Protein AF-A0A502KP01-F1 (afdb_monomer)

Organism: NCBI:txid2491017

Sequence (189 aa):
MSRKKKSRKPASAPIAKPKLSKAELANVEKRVRKKTGKQAGNRQQEAKVDSKNTTNQQSQKDPRLGSKKPIELGKLATKAEKAQKPVKKPVPLAAVRPVSISQEQTAQQMLLAIEQDEKLQLIITKQEDDLELTEAEVDYYNDMMERHQALTDELGVDEEALEQSSKSIDEESLWDKLDSHDFSDFDKE

pLDDT: mean 76.03, std 14.11, range [46.06, 97.38]

Secondary structure (DSSP, 8-state):
------PPPPP----PPPPPPHHHHHSSPPP-----SPPTTHHHHTT---GGG-S-------TTS--------S-------------PPPPPP---------HHHHHHHHHHHHHT-HHHHHHHHHHHTTPPPPHHHHHHHHHHHHHHHHHHHHTT--HHHHHHHHTTS-HHHHHHHHHT--GGGGTT-

Solvent-accessible surface area (backbone atoms only — not comparable to full-atom values): 12973 Å² total; per-residue (Å²): 138,86,87,82,78,88,81,76,79,82,80,81,71,86,76,72,79,78,81,75,52,78,73,60,56,69,74,49,82,76,80,84,73,86,76,85,75,78,63,89,65,49,83,70,48,68,79,66,64,71,81,85,78,72,88,82,75,92,62,93,70,59,89,87,58,76,84,84,69,88,73,80,94,63,86,79,73,75,86,68,82,78,72,90,68,79,83,73,73,79,76,76,72,79,75,79,72,77,76,70,78,44,70,63,59,52,40,53,52,52,46,53,52,58,77,65,31,67,67,58,51,52,51,51,53,34,56,76,69,72,46,92,76,52,72,71,56,52,53,49,49,51,55,52,49,54,49,44,51,54,40,38,54,74,66,62,58,51,64,74,58,51,64,55,53,62,73,70,54,57,63,68,61,55,53,52,58,61,71,65,61,74,67,72,79,71,75,80,123

InterPro domains:
  IPR007336 Der GTPase-activating protein YihI [NF003560] (1-160)
  IPR007336 Der GTPase-activating protein YihI [PF04220] (26-170)

Mean predicted aligned error: 22.25 Å

Structure (mmCIF, N/CA/C/O backbone):
data_AF-A0A502KP01-F1
#
_entry.id   AF-A0A502KP01-F1
#
loop_
_atom_site.group_PDB
_atom_site.id
_atom_site.type_symbol
_atom_site.label_atom_id
_atom_site.label_alt_id
_atom_site.label_comp_id
_atom_site.label_asym_id
_atom_site.label_entity_id
_atom_site.label_seq_id
_atom_site.pdbx_PDB_ins_code
_atom_site.Cartn_x
_atom_site.Cartn_y
_atom_site.Cartn_z
_atom_site.occupancy
_atom_site.B_iso_or_equiv
_atom_site.auth_seq_id
_atom_site.auth_comp_id
_atom_site.auth_asym_id
_atom_site.auth_atom_id
_atom_site.pdbx_PDB_model_num
ATOM 1 N N . MET A 1 1 ? -17.864 1.190 94.560 1.00 51.12 1 MET A N 1
ATOM 2 C CA . MET A 1 1 ? -16.596 1.253 93.794 1.00 51.12 1 MET A CA 1
ATOM 3 C C . MET A 1 1 ? -16.902 1.140 92.303 1.00 51.12 1 MET A C 1
ATOM 5 O O . MET A 1 1 ? -17.372 0.090 91.886 1.00 51.12 1 MET A O 1
ATOM 9 N N . SER A 1 2 ? -16.710 2.198 91.505 1.00 55.62 2 SER A N 1
ATOM 10 C CA . SER A 1 2 ? -16.997 2.177 90.060 1.00 55.62 2 SER A CA 1
ATOM 11 C C . SER A 1 2 ? -15.727 1.866 89.258 1.00 55.62 2 SER A C 1
ATOM 13 O O . SER A 1 2 ? -14.687 2.502 89.415 1.00 55.62 2 SER A O 1
ATOM 15 N N . ARG A 1 3 ? -15.784 0.837 88.407 1.00 66.88 3 ARG A N 1
ATOM 16 C CA . ARG A 1 3 ? -14.627 0.337 87.651 1.00 66.88 3 ARG A CA 1
ATOM 17 C C . ARG A 1 3 ? -14.656 0.876 86.218 1.00 66.88 3 ARG A C 1
ATOM 19 O O . ARG A 1 3 ? -15.071 0.173 85.304 1.00 66.88 3 ARG A O 1
ATOM 26 N N . LYS A 1 4 ? -14.201 2.114 85.996 1.00 67.94 4 LYS A N 1
ATOM 27 C CA . LYS A 1 4 ? -13.927 2.619 84.634 1.00 67.94 4 LYS A CA 1
ATOM 28 C C . LYS A 1 4 ? -12.584 2.068 84.143 1.00 67.94 4 LYS A C 1
ATOM 30 O O . LYS A 1 4 ? -11.557 2.277 84.786 1.00 67.94 4 LYS A O 1
ATOM 35 N N . LYS A 1 5 ? -12.574 1.349 83.016 1.00 75.38 5 LYS A N 1
ATOM 36 C CA . LYS A 1 5 ? -11.331 0.858 82.397 1.00 75.38 5 LYS A CA 1
ATOM 37 C C . LYS A 1 5 ? -10.704 1.928 81.496 1.00 75.38 5 LYS A C 1
ATOM 39 O O . LYS A 1 5 ? -11.407 2.680 80.830 1.00 75.38 5 LYS A O 1
ATOM 44 N N . LYS A 1 6 ? -9.368 1.985 81.489 1.00 72.50 6 LYS A N 1
ATOM 45 C CA . LYS A 1 6 ? -8.563 2.909 80.675 1.00 72.50 6 LYS A CA 1
ATOM 46 C C . LYS A 1 6 ? -8.666 2.507 79.195 1.00 72.50 6 LYS A C 1
ATOM 48 O O . LYS A 1 6 ? -8.224 1.420 78.832 1.00 72.50 6 LYS A O 1
ATOM 53 N N . SER A 1 7 ? -9.257 3.369 78.369 1.00 72.69 7 SER A N 1
ATOM 54 C CA . SER A 1 7 ? -9.298 3.217 76.908 1.00 72.69 7 SER A CA 1
ATOM 55 C C . SER A 1 7 ? -7.953 3.628 76.296 1.00 72.69 7 SER A C 1
ATOM 57 O O . SER A 1 7 ? -7.369 4.636 76.702 1.00 72.69 7 SER A O 1
ATOM 59 N N . ARG A 1 8 ? -7.438 2.841 75.344 1.00 73.12 8 ARG A N 1
ATOM 60 C CA . ARG A 1 8 ? -6.214 3.159 74.590 1.00 73.12 8 ARG A CA 1
ATOM 61 C C . ARG A 1 8 ? -6.610 3.990 73.368 1.00 73.12 8 ARG A C 1
ATOM 63 O O . ARG A 1 8 ? -7.511 3.592 72.637 1.00 73.12 8 ARG A O 1
ATOM 70 N N . LYS A 1 9 ? -5.941 5.126 73.138 1.00 71.94 9 LYS A N 1
ATOM 71 C CA . LYS A 1 9 ? -6.116 5.928 71.912 1.00 71.94 9 LYS A CA 1
ATOM 72 C C . LYS A 1 9 ? -5.854 5.039 70.684 1.00 71.94 9 LYS A C 1
ATOM 74 O O . LYS A 1 9 ? -4.840 4.334 70.700 1.00 71.94 9 LYS A O 1
ATOM 79 N N . PRO A 1 10 ? -6.713 5.050 69.648 1.00 72.50 10 PRO A N 1
ATOM 80 C CA . PRO A 1 10 ? -6.420 4.325 68.420 1.00 72.50 10 PRO A CA 1
ATOM 81 C C . PRO A 1 10 ? -5.138 4.901 67.812 1.00 72.50 10 PRO A C 1
ATOM 83 O O . PRO A 1 10 ? -4.991 6.118 67.684 1.00 72.50 10 PRO A O 1
ATOM 86 N N . ALA A 1 11 ? -4.179 4.029 67.505 1.00 65.62 11 ALA A N 1
ATOM 87 C CA . ALA A 1 11 ? -2.952 4.429 66.837 1.00 65.62 11 ALA A CA 1
ATOM 88 C C . ALA A 1 11 ? -3.309 4.907 65.424 1.00 65.62 11 ALA A C 1
ATOM 90 O O . ALA A 1 11 ? -3.843 4.138 64.627 1.00 65.62 11 ALA A O 1
ATOM 91 N N . SER A 1 12 ? -3.045 6.181 65.132 1.00 68.19 12 SER A N 1
ATOM 92 C CA . SER A 1 12 ? -3.173 6.718 63.778 1.00 68.19 12 SER A CA 1
ATOM 93 C C . SER A 1 12 ? -2.070 6.098 62.924 1.00 68.19 12 SER A C 1
ATOM 95 O O . SER A 1 12 ? -0.889 6.382 63.132 1.00 68.19 12 SER A O 1
ATOM 97 N N . ALA A 1 13 ? -2.440 5.188 62.023 1.00 71.31 13 ALA A N 1
ATOM 98 C CA . ALA A 1 13 ? -1.509 4.641 61.048 1.00 71.31 13 ALA A CA 1
ATOM 99 C C . ALA A 1 13 ? -1.054 5.770 60.104 1.00 71.31 13 ALA A C 1
ATOM 101 O O . ALA A 1 13 ? -1.871 6.625 59.754 1.00 71.31 13 ALA A O 1
ATOM 102 N N . PRO A 1 14 ? 0.222 5.810 59.679 1.00 68.00 14 PRO A N 1
ATOM 103 C CA . PRO A 1 14 ? 0.674 6.826 58.742 1.00 68.00 14 PRO A CA 1
ATOM 104 C C . PRO A 1 14 ? -0.103 6.676 57.431 1.00 68.00 14 PRO A C 1
ATOM 106 O O . PRO A 1 14 ? 0.021 5.677 56.724 1.00 68.00 14 PRO A O 1
ATOM 109 N N . ILE A 1 15 ? -0.929 7.673 57.122 1.00 73.19 15 ILE A N 1
ATOM 110 C CA . ILE A 1 15 ? -1.676 7.737 55.869 1.00 73.19 15 ILE A CA 1
ATOM 111 C C . ILE A 1 15 ? -0.660 8.004 54.760 1.00 73.19 15 ILE A C 1
ATOM 113 O O . ILE A 1 15 ? -0.046 9.072 54.698 1.00 73.19 15 ILE A O 1
ATOM 117 N N . ALA A 1 16 ? -0.439 7.001 53.911 1.00 76.25 16 ALA A N 1
ATOM 118 C CA . ALA A 1 16 ? 0.381 7.156 52.722 1.00 76.25 16 ALA A CA 1
ATOM 119 C C . ALA A 1 16 ? -0.211 8.266 51.846 1.00 76.25 16 ALA A C 1
ATOM 121 O O . ALA A 1 16 ? -1.428 8.340 51.665 1.00 76.25 16 ALA A O 1
ATOM 122 N N . LYS A 1 17 ? 0.653 9.128 51.298 1.00 77.31 17 LYS A N 1
ATOM 123 C CA . LYS A 1 17 ? 0.214 10.168 50.363 1.00 77.31 17 LYS A CA 1
ATOM 124 C C . LYS A 1 17 ? -0.554 9.503 49.209 1.00 77.31 17 LYS A C 1
ATOM 126 O O . LYS A 1 17 ? -0.081 8.479 48.701 1.00 77.31 17 LYS A O 1
ATOM 131 N N . PRO A 1 18 ? -1.718 10.041 48.808 1.00 78.31 18 PRO A N 1
ATOM 132 C CA . PRO A 1 18 ? -2.495 9.473 47.717 1.00 78.31 18 PRO A CA 1
ATOM 133 C C . PRO A 1 18 ? -1.655 9.438 46.436 1.00 78.31 18 PRO A C 1
ATOM 135 O O . PRO A 1 18 ? -0.834 10.325 46.188 1.00 78.31 18 PRO A O 1
ATOM 138 N N . LYS A 1 19 ? -1.827 8.378 45.640 1.00 80.00 19 LYS A N 1
ATOM 139 C CA . LYS A 1 19 ? -1.157 8.252 44.341 1.00 80.00 19 LYS A CA 1
ATOM 140 C C . LYS A 1 19 ? -1.636 9.398 43.444 1.00 80.00 19 LYS A C 1
ATOM 142 O O . LYS A 1 19 ? -2.839 9.623 43.355 1.00 80.00 19 LYS A O 1
ATOM 147 N N . LEU A 1 20 ? -0.697 10.093 42.801 1.00 78.44 20 LEU A N 1
ATOM 148 C CA . LEU A 1 20 ? -1.000 11.154 41.837 1.00 78.44 20 LEU A CA 1
ATOM 149 C C . LEU A 1 20 ? -1.857 10.609 40.688 1.00 78.44 20 LEU A C 1
ATOM 151 O O . LEU A 1 20 ? -1.752 9.431 40.323 1.00 78.44 20 LEU A O 1
ATOM 155 N N . SER A 1 21 ? -2.693 11.471 40.115 1.00 82.00 21 SER A N 1
ATOM 156 C CA . SER A 1 21 ? -3.548 11.109 38.984 1.00 82.00 21 SER A CA 1
ATOM 157 C C . SER A 1 21 ? -2.719 10.833 37.717 1.00 82.00 21 SER A C 1
ATOM 159 O O . SER A 1 21 ? -1.560 11.237 37.597 1.00 82.00 21 SER A O 1
ATOM 161 N N . LYS A 1 22 ? -3.297 10.130 36.731 1.00 79.75 22 LYS A N 1
ATOM 162 C CA . LYS A 1 22 ? -2.605 9.794 35.468 1.00 79.75 22 LYS A CA 1
ATOM 163 C C . LYS A 1 22 ? -2.099 11.048 34.733 1.00 79.75 22 LYS A C 1
ATOM 165 O O . LYS A 1 22 ? -1.014 11.002 34.157 1.00 79.75 22 LYS A O 1
ATOM 170 N N . ALA A 1 23 ? -2.865 12.141 34.784 1.00 81.50 23 ALA A N 1
ATOM 171 C CA . ALA A 1 23 ? -2.521 13.423 34.172 1.00 81.50 23 ALA A CA 1
ATOM 172 C C . ALA A 1 23 ? -1.344 14.107 34.888 1.00 81.50 23 ALA A C 1
ATOM 174 O O . ALA A 1 23 ? -0.411 14.572 34.242 1.00 81.50 23 ALA A O 1
ATOM 175 N N . GLU A 1 24 ? -1.327 14.088 36.221 1.00 77.81 24 GLU A N 1
ATOM 176 C CA . GLU A 1 24 ? -0.221 14.640 37.013 1.00 77.81 24 GLU A CA 1
ATOM 177 C C . GLU A 1 24 ? 1.077 13.843 36.826 1.00 77.81 24 GLU A C 1
ATOM 179 O O . GLU A 1 24 ? 2.154 14.427 36.757 1.00 77.81 24 GLU A O 1
ATOM 184 N N . LEU A 1 25 ? 0.990 12.518 36.665 1.00 77.88 25 LEU A N 1
ATOM 185 C CA . LEU A 1 25 ? 2.148 11.651 36.415 1.00 77.88 25 LEU A CA 1
ATOM 186 C C . LEU A 1 25 ? 2.803 11.866 35.042 1.00 77.88 25 LEU A C 1
ATOM 188 O O . LEU A 1 25 ? 3.970 11.510 34.876 1.00 77.88 25 LEU A O 1
ATOM 192 N N . ALA A 1 26 ? 2.084 12.417 34.060 1.00 79.06 26 ALA A N 1
ATOM 193 C CA . ALA A 1 26 ? 2.647 12.727 32.746 1.00 79.06 26 ALA A CA 1
ATOM 194 C C . ALA A 1 26 ? 3.606 13.929 32.797 1.00 79.06 26 ALA A C 1
ATOM 196 O O . ALA A 1 26 ? 4.595 13.947 32.068 1.00 79.06 26 ALA A O 1
ATOM 197 N N . ASN A 1 27 ? 3.341 14.876 33.702 1.00 80.19 27 ASN A N 1
ATOM 198 C CA . ASN A 1 27 ? 4.138 16.090 33.891 1.00 80.19 27 ASN A CA 1
ATOM 199 C C . ASN A 1 27 ? 5.353 15.878 34.808 1.0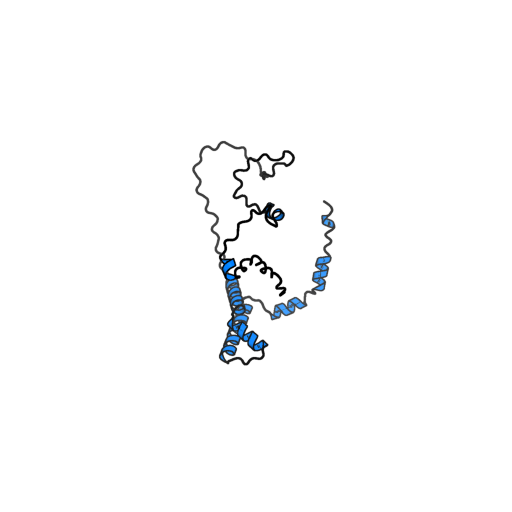0 80.19 27 ASN A C 1
ATOM 201 O O . ASN A 1 27 ? 6.210 16.751 34.913 1.00 80.19 27 ASN A O 1
ATOM 205 N N . VAL A 1 28 ? 5.442 14.729 35.487 1.00 82.19 28 VAL A N 1
ATOM 206 C CA . VAL A 1 28 ? 6.599 14.392 36.321 1.00 82.19 28 VAL A CA 1
ATOM 207 C C . VAL A 1 28 ? 7.737 13.899 35.432 1.00 82.19 28 VAL A C 1
ATOM 209 O O . VAL A 1 28 ? 7.625 12.876 34.751 1.00 82.19 28 VAL A O 1
ATOM 212 N N . GLU A 1 29 ? 8.865 14.606 35.479 1.00 81.50 29 GLU A N 1
ATOM 213 C CA . GLU A 1 29 ? 10.070 14.241 34.740 1.00 81.50 29 GLU A CA 1
ATOM 214 C C . GLU A 1 29 ? 10.530 12.821 35.093 1.00 81.50 29 GLU A C 1
ATOM 216 O O . GLU A 1 29 ? 10.821 12.470 36.243 1.00 81.50 29 GLU A O 1
ATOM 221 N N . LYS A 1 30 ? 10.598 11.962 34.073 1.00 82.81 30 LYS A N 1
ATOM 222 C CA . LYS A 1 30 ? 11.026 10.575 34.249 1.00 82.81 30 LYS A CA 1
ATOM 223 C C . LYS A 1 30 ? 12.530 10.551 34.481 1.00 82.81 30 LYS A C 1
ATOM 225 O O . LYS A 1 30 ? 13.311 10.918 33.607 1.00 82.81 30 LYS A O 1
ATOM 230 N N . ARG A 1 31 ? 12.949 10.030 35.638 1.00 84.00 31 ARG A N 1
ATOM 231 C CA . ARG A 1 31 ? 14.369 9.824 35.948 1.00 84.00 31 ARG A CA 1
ATOM 232 C C . ARG A 1 31 ? 15.043 9.000 34.847 1.00 84.00 31 ARG A C 1
ATOM 234 O O . ARG A 1 31 ? 14.698 7.833 34.645 1.00 84.00 31 ARG A O 1
ATOM 241 N N . VAL A 1 32 ? 16.053 9.577 34.198 1.00 80.69 32 VAL A N 1
ATOM 242 C CA . VAL A 1 32 ? 16.865 8.880 33.195 1.00 80.69 32 VAL A CA 1
ATOM 243 C C . VAL A 1 32 ? 17.633 7.752 33.884 1.00 80.69 32 VAL A C 1
ATOM 245 O O . VAL A 1 32 ? 18.551 7.974 34.676 1.00 80.69 32 VAL A O 1
ATOM 248 N N . ARG A 1 33 ? 17.233 6.506 33.618 1.00 81.38 33 ARG A N 1
ATOM 249 C CA . ARG A 1 33 ? 17.981 5.327 34.062 1.00 81.38 33 ARG A CA 1
ATOM 250 C C . ARG A 1 33 ? 19.133 5.091 33.092 1.00 81.38 33 ARG A C 1
ATOM 252 O O . ARG A 1 33 ? 18.909 4.977 31.890 1.00 81.38 33 ARG A O 1
ATOM 259 N N . LYS A 1 34 ? 20.354 4.972 33.621 1.00 82.00 34 LYS A N 1
ATOM 260 C CA . LYS A 1 34 ? 21.502 4.469 32.857 1.00 82.00 34 LYS A CA 1
ATOM 261 C C . LYS A 1 34 ? 21.167 3.041 32.422 1.00 82.00 34 LYS A C 1
ATOM 263 O O . LYS A 1 34 ? 21.028 2.167 33.275 1.00 82.00 34 LYS A O 1
ATOM 268 N N . LYS A 1 35 ? 20.961 2.822 31.123 1.00 77.25 35 LYS A N 1
ATOM 269 C CA . LYS A 1 35 ? 20.766 1.475 30.581 1.00 77.25 35 LYS A CA 1
ATOM 270 C C . LYS A 1 35 ? 22.127 0.790 30.537 1.00 77.25 35 LYS A C 1
ATOM 272 O O . LYS A 1 35 ? 23.069 1.326 29.962 1.00 77.25 35 LYS A O 1
ATOM 277 N N . THR A 1 36 ? 22.233 -0.363 31.179 1.00 80.19 36 THR A N 1
ATOM 278 C CA . THR A 1 36 ? 23.385 -1.252 31.050 1.00 80.19 36 THR A CA 1
ATOM 279 C C . THR A 1 36 ? 23.150 -2.158 29.842 1.00 80.19 36 THR A C 1
ATOM 281 O O . THR A 1 36 ? 22.089 -2.764 29.722 1.00 80.19 36 THR A O 1
ATOM 284 N N . GLY A 1 37 ? 24.124 -2.233 28.933 1.00 83.25 37 GLY A N 1
ATOM 285 C CA . GLY A 1 37 ? 24.060 -3.086 27.742 1.00 83.25 37 GLY A CA 1
ATOM 286 C C . GLY A 1 37 ? 23.854 -2.340 26.421 1.00 83.25 37 GLY A C 1
ATOM 287 O O . GLY A 1 37 ? 23.487 -1.165 26.381 1.00 83.25 37 GLY A O 1
ATOM 288 N N . LYS A 1 38 ? 24.147 -3.048 25.326 1.00 80.81 38 LYS A N 1
ATOM 289 C CA . LYS A 1 38 ? 23.972 -2.576 23.945 1.00 80.81 38 LYS A CA 1
ATOM 290 C C . LYS A 1 38 ? 22.481 -2.551 23.573 1.00 80.81 38 LYS A C 1
ATOM 292 O O . LYS A 1 38 ? 21.666 -3.204 24.223 1.00 80.81 38 LYS A O 1
ATOM 297 N N . GLN A 1 39 ? 22.119 -1.800 22.532 1.00 82.94 39 GLN A N 1
ATOM 298 C CA . GLN A 1 39 ? 20.740 -1.773 22.032 1.00 82.94 39 GLN A CA 1
ATOM 299 C C . GLN A 1 39 ? 20.292 -3.170 21.566 1.00 82.94 39 GLN A C 1
ATOM 301 O O . GLN A 1 39 ? 21.106 -3.988 21.129 1.00 82.94 39 GLN A O 1
ATOM 306 N N . ALA A 1 40 ? 18.990 -3.448 21.665 1.00 84.56 40 ALA A N 1
ATOM 307 C CA . ALA A 1 40 ? 18.419 -4.670 21.108 1.00 84.56 40 ALA A CA 1
ATOM 308 C C . ALA A 1 40 ? 18.726 -4.741 19.601 1.00 84.56 40 ALA A C 1
ATOM 310 O O . ALA A 1 40 ? 18.640 -3.732 18.905 1.00 84.56 40 ALA A O 1
ATOM 311 N N . GLY A 1 41 ? 19.143 -5.911 19.111 1.00 87.94 41 GLY A N 1
ATOM 312 C CA . GLY A 1 41 ? 19.536 -6.085 17.708 1.00 87.94 41 GLY A CA 1
ATOM 313 C C . GLY A 1 41 ? 20.956 -5.615 17.353 1.00 87.94 41 GLY A C 1
ATOM 314 O O . GLY A 1 41 ? 21.317 -5.655 16.180 1.00 87.94 41 GLY A O 1
ATOM 315 N N . ASN A 1 42 ? 21.808 -5.234 18.320 1.00 84.94 42 ASN A N 1
ATOM 316 C CA . ASN A 1 42 ? 23.169 -4.746 18.021 1.00 84.94 42 ASN A CA 1
ATOM 317 C C . ASN A 1 42 ? 24.000 -5.707 17.152 1.00 84.94 42 ASN A C 1
ATOM 319 O O . ASN A 1 42 ? 24.799 -5.255 16.343 1.00 84.94 42 ASN A O 1
ATOM 323 N N . ARG A 1 43 ? 23.799 -7.024 17.282 1.00 84.00 43 ARG A N 1
ATOM 324 C CA . ARG A 1 43 ? 24.527 -8.040 16.500 1.00 84.00 43 ARG A CA 1
ATOM 325 C C . ARG A 1 43 ? 24.254 -7.949 14.993 1.00 84.00 43 ARG A C 1
ATOM 327 O O . ARG A 1 43 ? 25.121 -8.281 14.201 1.00 84.00 43 ARG A O 1
ATOM 334 N N . GLN A 1 44 ? 23.064 -7.490 14.610 1.00 82.62 44 GLN A N 1
ATOM 335 C CA . GLN A 1 44 ? 22.657 -7.324 13.211 1.00 82.62 44 GLN A CA 1
ATOM 336 C C . GLN A 1 44 ? 23.109 -5.969 12.644 1.00 82.62 44 GLN A C 1
ATOM 338 O O . GLN A 1 44 ? 23.328 -5.835 11.445 1.00 82.62 44 GLN A O 1
ATOM 343 N N . GLN A 1 45 ? 23.275 -4.964 13.509 1.00 72.62 45 GLN A N 1
ATOM 344 C CA . GLN A 1 45 ? 23.678 -3.607 13.122 1.00 72.62 45 GLN A CA 1
ATOM 345 C C . GLN A 1 45 ? 25.197 -3.460 12.929 1.00 72.62 45 GLN A C 1
ATOM 347 O O . GLN A 1 45 ? 25.641 -2.510 12.293 1.00 72.62 45 GLN A O 1
ATOM 352 N N . GLU A 1 46 ? 26.009 -4.409 13.413 1.00 67.94 46 GLU A N 1
ATOM 353 C CA . GLU A 1 46 ? 27.474 -4.399 13.234 1.00 67.94 46 GLU A CA 1
ATOM 354 C C . GLU A 1 46 ? 27.912 -4.484 11.757 1.00 67.94 46 GLU A C 1
ATOM 356 O O . GLU A 1 46 ? 29.013 -4.052 11.426 1.00 67.94 46 GLU A O 1
ATOM 361 N N . ALA A 1 47 ? 27.052 -4.977 10.859 1.00 66.81 47 ALA A N 1
ATOM 362 C CA . ALA A 1 47 ? 27.307 -5.012 9.416 1.00 66.81 47 ALA A CA 1
ATOM 363 C C . ALA A 1 47 ? 26.878 -3.727 8.678 1.00 66.81 47 ALA A C 1
ATOM 365 O O . ALA A 1 47 ? 27.312 -3.494 7.555 1.00 66.81 47 ALA A O 1
ATOM 366 N N . LYS A 1 48 ? 26.053 -2.878 9.309 1.00 65.31 48 LYS A N 1
ATOM 367 C CA . LYS A 1 48 ? 25.542 -1.610 8.754 1.00 65.31 48 LYS A CA 1
ATOM 368 C C . LYS A 1 48 ? 26.292 -0.399 9.314 1.00 65.31 48 LYS A C 1
ATOM 370 O O . LYS A 1 48 ? 25.713 0.665 9.512 1.00 65.31 48 LYS A O 1
ATOM 375 N N . VAL A 1 49 ? 27.574 -0.561 9.641 1.00 62.19 49 VAL A N 1
ATOM 376 C CA . VAL A 1 49 ? 28.395 0.570 10.080 1.00 62.19 49 VAL A CA 1
ATOM 377 C C . VAL A 1 49 ? 28.712 1.409 8.850 1.00 62.19 49 VAL A C 1
ATOM 379 O O . VAL A 1 49 ? 29.684 1.152 8.143 1.00 62.19 49 VAL A O 1
ATOM 382 N N . ASP A 1 50 ? 27.884 2.423 8.605 1.00 57.41 50 ASP A N 1
AT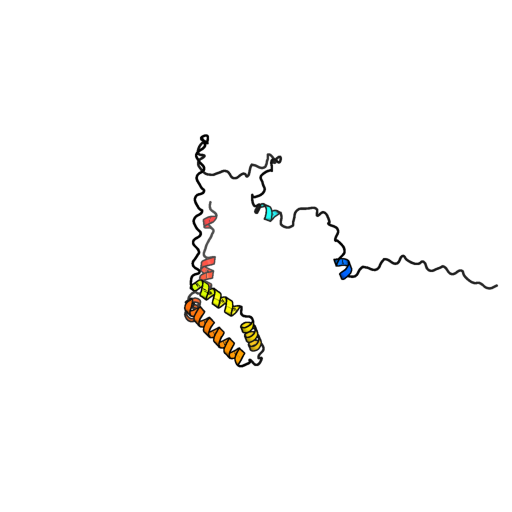OM 383 C CA . ASP A 1 50 ? 28.229 3.519 7.712 1.00 57.41 50 ASP A CA 1
ATOM 384 C C . ASP A 1 50 ? 29.600 4.063 8.133 1.00 57.41 50 ASP A C 1
ATOM 386 O O . ASP A 1 50 ? 29.786 4.589 9.234 1.00 57.41 50 ASP A O 1
ATOM 390 N N . SER A 1 51 ? 30.584 3.940 7.244 1.00 55.84 51 SER A N 1
ATOM 391 C CA . SER A 1 51 ? 31.994 4.296 7.447 1.00 55.84 51 SER A CA 1
ATOM 392 C C . SER A 1 51 ? 32.247 5.801 7.623 1.00 55.84 51 SER A C 1
ATOM 394 O O . SER A 1 51 ? 33.370 6.274 7.461 1.00 55.84 51 SER A O 1
ATOM 396 N N . LYS A 1 52 ? 31.216 6.588 7.940 1.00 53.88 52 LYS A N 1
ATOM 397 C CA . LYS A 1 52 ? 31.290 8.048 8.022 1.00 53.88 52 LYS A CA 1
ATOM 398 C C . LYS A 1 52 ? 31.916 8.560 9.320 1.00 53.88 52 LYS A C 1
ATOM 400 O O . LYS A 1 52 ? 32.142 9.758 9.421 1.00 53.88 52 LYS A O 1
ATOM 405 N N . ASN A 1 53 ? 32.230 7.697 10.294 1.00 51.50 53 ASN A N 1
ATOM 406 C CA . ASN A 1 53 ? 32.748 8.152 11.592 1.00 51.50 53 ASN A CA 1
ATOM 407 C C . ASN A 1 53 ? 33.880 7.306 12.204 1.00 51.50 53 ASN A C 1
ATOM 409 O O . ASN A 1 53 ? 34.026 7.235 13.423 1.00 51.50 53 ASN A O 1
ATOM 413 N N . THR A 1 54 ? 34.733 6.688 11.383 1.00 51.06 54 THR A N 1
ATOM 414 C CA . THR A 1 54 ? 35.895 5.919 11.873 1.00 51.06 54 THR A CA 1
ATOM 415 C C . THR A 1 54 ? 37.230 6.563 11.507 1.00 51.06 54 THR A C 1
ATOM 417 O O . THR A 1 54 ? 38.112 5.895 10.976 1.00 51.06 54 THR A O 1
ATOM 420 N N . THR A 1 55 ? 37.412 7.853 11.792 1.00 50.88 55 THR A N 1
ATOM 421 C CA . THR A 1 55 ? 38.731 8.492 11.612 1.00 50.88 55 THR A CA 1
ATOM 422 C C . THR A 1 55 ? 39.658 8.299 12.816 1.00 50.88 55 THR A C 1
ATOM 424 O O . THR A 1 55 ? 40.863 8.419 12.663 1.00 50.88 55 THR A O 1
ATOM 427 N N . ASN A 1 56 ? 39.167 7.899 13.995 1.00 55.19 56 ASN A N 1
ATOM 428 C CA . ASN A 1 56 ? 40.025 7.739 15.180 1.00 55.19 56 ASN A CA 1
ATOM 429 C C . ASN A 1 56 ? 39.720 6.460 15.968 1.00 55.19 56 ASN A C 1
ATOM 431 O O . ASN A 1 56 ? 39.076 6.490 17.012 1.00 55.19 56 ASN A O 1
ATOM 435 N N . GLN A 1 57 ? 40.207 5.319 15.481 1.00 54.81 57 GLN A N 1
ATOM 436 C CA . GLN A 1 57 ? 40.271 4.074 16.259 1.00 54.81 57 GLN A CA 1
ATOM 437 C C . GLN A 1 57 ? 41.684 3.485 16.153 1.00 54.81 57 GLN A C 1
ATOM 439 O O . GLN A 1 57 ? 41.908 2.417 15.581 1.00 54.81 57 GLN A O 1
ATOM 444 N N . GLN A 1 58 ? 42.640 4.214 16.732 1.00 57.56 58 GLN A N 1
ATOM 445 C CA . GLN A 1 58 ? 43.947 3.702 17.149 1.00 57.56 58 GLN A CA 1
ATOM 446 C C . GLN A 1 58 ? 43.787 2.982 18.507 1.00 57.56 58 GLN A C 1
ATOM 448 O O . GLN A 1 58 ? 44.442 3.307 19.490 1.00 57.56 58 GLN A O 1
ATOM 453 N N . SER A 1 59 ? 42.830 2.061 18.615 1.00 64.88 59 SER A N 1
ATOM 454 C CA . SER A 1 59 ? 42.674 1.212 19.798 1.00 64.88 59 SER A CA 1
ATOM 455 C C . SER A 1 59 ? 43.512 -0.058 19.632 1.00 64.88 59 SER A C 1
ATOM 457 O O . SER A 1 59 ? 43.696 -0.545 18.515 1.00 64.88 59 SER A O 1
ATOM 459 N N . GLN A 1 60 ? 44.059 -0.559 20.744 1.00 66.56 60 GLN A N 1
ATOM 460 C CA . GLN A 1 60 ? 44.848 -1.793 20.813 1.00 66.56 60 GLN A CA 1
ATOM 461 C C . GLN A 1 60 ? 43.991 -2.970 20.328 1.00 66.56 60 GLN A C 1
ATOM 463 O O . GLN A 1 60 ? 43.101 -3.434 21.040 1.00 66.56 60 GLN A O 1
ATOM 468 N N . LYS A 1 61 ? 44.205 -3.408 19.085 1.00 70.69 61 LYS A N 1
ATOM 469 C CA . LYS A 1 61 ? 43.486 -4.541 18.490 1.00 70.69 61 LYS A CA 1
ATOM 470 C C . LYS A 1 61 ? 44.132 -5.845 18.949 1.00 70.69 61 LYS A C 1
ATOM 472 O O . LYS A 1 61 ? 45.354 -5.932 19.018 1.00 70.69 61 LYS A O 1
ATOM 477 N N . ASP A 1 62 ? 43.301 -6.836 19.269 1.00 78.31 62 ASP A N 1
ATOM 478 C CA . ASP A 1 62 ? 43.739 -8.178 19.666 1.00 78.31 62 ASP A CA 1
ATOM 479 C C . ASP A 1 62 ? 44.630 -8.786 18.563 1.00 78.31 62 ASP A C 1
ATOM 481 O O . ASP A 1 62 ? 44.187 -8.852 17.413 1.00 78.31 62 ASP A O 1
ATOM 485 N N . PRO A 1 63 ? 45.860 -9.240 18.876 1.00 80.19 63 PRO A N 1
ATOM 486 C CA . PRO A 1 63 ? 46.780 -9.803 17.888 1.00 80.19 63 PRO A CA 1
ATOM 487 C C . PRO A 1 63 ? 46.257 -11.079 17.213 1.00 80.19 63 PRO A C 1
ATOM 489 O O . PRO A 1 63 ? 46.756 -11.447 16.153 1.00 80.19 63 PRO A O 1
ATOM 492 N N . ARG A 1 64 ? 45.256 -11.757 17.792 1.00 82.38 64 ARG A N 1
ATOM 493 C CA . ARG A 1 64 ? 44.608 -12.929 17.181 1.00 82.38 64 ARG A CA 1
ATOM 494 C C . ARG A 1 64 ? 43.611 -12.555 16.081 1.00 82.38 64 ARG A C 1
ATOM 496 O O . ARG A 1 64 ? 43.275 -13.400 15.257 1.00 82.38 64 ARG A O 1
ATOM 503 N N . LEU A 1 65 ? 43.125 -11.313 16.054 1.00 70.44 65 LEU A N 1
ATOM 504 C CA . LEU A 1 65 ? 42.176 -10.812 15.059 1.00 70.44 65 LEU A CA 1
ATOM 505 C C . LEU A 1 65 ? 42.914 -9.962 14.015 1.00 70.44 65 LEU A C 1
ATOM 507 O O . LEU A 1 65 ? 43.355 -8.848 14.286 1.00 70.44 65 LEU A O 1
ATOM 511 N N . GLY A 1 66 ? 43.024 -10.487 12.794 1.00 76.06 66 GLY A N 1
ATOM 512 C CA . GLY A 1 66 ? 43.685 -9.804 11.680 1.00 76.06 66 GLY A CA 1
ATOM 513 C C . GLY A 1 66 ? 43.023 -8.481 11.261 1.00 76.06 66 GLY A C 1
ATOM 514 O O . GLY A 1 66 ? 41.857 -8.197 11.550 1.00 76.06 66 GLY A O 1
ATOM 515 N N . SER A 1 67 ? 43.775 -7.653 10.531 1.00 78.19 67 SER A N 1
ATOM 516 C CA . SER A 1 67 ? 43.281 -6.381 9.991 1.00 78.19 67 SER A CA 1
ATOM 517 C C . SER A 1 67 ? 42.232 -6.610 8.898 1.00 78.19 67 SER A C 1
ATOM 519 O O . SER A 1 67 ? 42.573 -7.001 7.789 1.00 78.19 67 SER A O 1
ATOM 521 N N . LYS A 1 68 ? 40.967 -6.267 9.174 1.00 76.25 68 LYS A N 1
ATOM 522 C CA . LYS A 1 68 ? 39.865 -6.256 8.188 1.00 76.25 68 LYS A CA 1
ATOM 523 C C . LYS A 1 68 ? 39.782 -4.966 7.354 1.00 76.25 68 LYS A C 1
ATOM 525 O O . LYS A 1 68 ? 38.707 -4.596 6.892 1.00 76.25 68 LYS A O 1
ATOM 530 N N . LYS A 1 69 ? 40.881 -4.216 7.222 1.00 75.62 69 LYS A N 1
ATOM 531 C CA . LYS A 1 69 ? 40.900 -3.043 6.334 1.00 75.62 69 LYS A CA 1
ATOM 532 C C . LYS A 1 69 ? 40.792 -3.549 4.889 1.00 75.62 69 LYS A C 1
ATOM 534 O O . LYS A 1 69 ? 41.577 -4.433 4.550 1.00 75.62 69 LYS A O 1
ATOM 539 N N . PRO A 1 70 ? 39.857 -3.039 4.067 1.00 77.00 70 PRO A N 1
ATOM 540 C CA . PRO A 1 70 ? 39.758 -3.455 2.674 1.00 77.00 70 PRO A CA 1
ATOM 541 C C . PRO A 1 70 ? 41.081 -3.155 1.963 1.00 77.00 70 PRO A C 1
ATOM 543 O O . PRO A 1 70 ? 41.643 -2.070 2.120 1.00 77.00 70 PRO A O 1
ATOM 546 N N . ILE A 1 71 ? 41.593 -4.145 1.237 1.00 74.56 71 ILE A N 1
ATOM 547 C CA . ILE A 1 71 ? 42.808 -4.041 0.428 1.00 74.56 71 ILE A CA 1
ATOM 548 C C . ILE A 1 71 ? 42.355 -3.936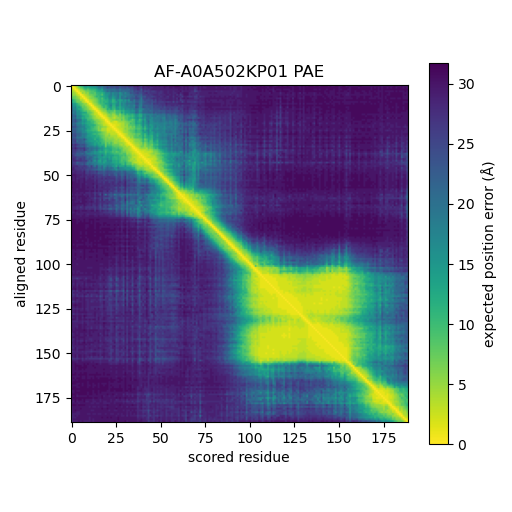 -1.025 1.00 74.56 71 ILE A C 1
ATOM 550 O O . ILE A 1 71 ? 41.487 -4.689 -1.463 1.00 74.56 71 ILE A O 1
ATOM 554 N N . GLU A 1 72 ? 42.913 -2.983 -1.761 1.00 80.06 72 GLU A N 1
ATOM 555 C CA . GLU A 1 72 ? 42.610 -2.812 -3.179 1.00 80.06 72 GLU A CA 1
ATOM 556 C C . GLU A 1 72 ? 43.153 -4.008 -3.978 1.00 80.06 72 GLU A C 1
ATOM 558 O O . GLU A 1 72 ? 44.333 -4.340 -3.892 1.00 80.06 72 GLU A O 1
ATOM 563 N N . LEU A 1 73 ? 42.288 -4.654 -4.765 1.00 75.31 73 LEU A N 1
ATOM 564 C CA . LEU A 1 73 ? 42.597 -5.870 -5.536 1.00 75.31 73 LEU A CA 1
ATOM 565 C C . LEU A 1 73 ? 43.267 -5.583 -6.901 1.00 75.31 73 LEU A C 1
ATOM 567 O O . LEU A 1 73 ? 43.401 -6.476 -7.733 1.00 75.31 73 LEU A O 1
ATOM 571 N N . GLY A 1 74 ? 43.661 -4.331 -7.157 1.00 76.06 74 GLY A N 1
ATOM 572 C CA . GLY A 1 74 ? 44.265 -3.875 -8.413 1.00 76.06 74 GLY A CA 1
ATOM 573 C C . GLY A 1 74 ? 45.782 -3.676 -8.327 1.00 76.06 74 GLY A C 1
ATOM 574 O O . GLY A 1 74 ? 46.364 -3.623 -7.246 1.00 76.06 74 GLY A O 1
ATOM 575 N N . LYS A 1 75 ? 46.447 -3.536 -9.485 1.00 57.31 75 LYS A N 1
ATOM 576 C CA . LYS A 1 75 ? 47.897 -3.280 -9.550 1.00 57.31 75 LYS A CA 1
ATOM 577 C C . LYS A 1 75 ? 48.227 -1.978 -8.815 1.00 57.31 75 LYS A C 1
ATOM 579 O O . LYS A 1 75 ? 47.799 -0.906 -9.238 1.00 57.31 75 LYS A O 1
ATOM 584 N N . LEU A 1 76 ? 49.029 -2.080 -7.755 1.00 60.72 76 LEU A N 1
ATOM 585 C CA . LEU A 1 76 ? 49.615 -0.939 -7.058 1.00 60.72 76 LEU A CA 1
ATOM 586 C C . LEU A 1 76 ? 50.531 -0.197 -8.033 1.00 60.72 76 LEU A C 1
ATOM 588 O O . LEU A 1 76 ? 51.696 -0.553 -8.212 1.00 60.72 76 LEU A O 1
ATOM 592 N N . ALA A 1 77 ? 49.997 0.831 -8.691 1.00 49.22 77 ALA A N 1
ATOM 593 C CA . ALA A 1 77 ? 50.826 1.792 -9.389 1.00 49.22 77 ALA A CA 1
ATOM 594 C C . ALA A 1 77 ? 51.742 2.429 -8.340 1.00 49.22 77 ALA A C 1
ATOM 596 O O . ALA A 1 77 ? 51.288 3.108 -7.416 1.00 49.22 77 ALA A O 1
ATOM 597 N N . THR A 1 78 ? 53.034 2.135 -8.463 1.00 51.41 78 THR A N 1
ATOM 598 C CA . THR A 1 78 ? 54.105 2.691 -7.646 1.00 51.41 78 THR A CA 1
ATOM 599 C C . THR A 1 78 ? 53.889 4.184 -7.468 1.00 51.41 78 THR A C 1
ATOM 601 O O . THR A 1 78 ? 53.732 4.926 -8.441 1.00 51.41 78 THR A O 1
ATOM 604 N N . LYS A 1 79 ? 53.864 4.603 -6.205 1.00 56.25 79 LYS A N 1
ATOM 605 C CA . LYS A 1 79 ? 53.733 5.985 -5.758 1.00 56.25 79 LYS A CA 1
ATOM 606 C C . LYS A 1 79 ? 54.882 6.818 -6.335 1.00 56.25 79 LYS A C 1
ATOM 608 O O . LYS A 1 79 ? 55.923 6.952 -5.708 1.00 56.25 79 LYS A O 1
ATOM 613 N N . ALA A 1 80 ? 54.690 7.369 -7.529 1.00 46.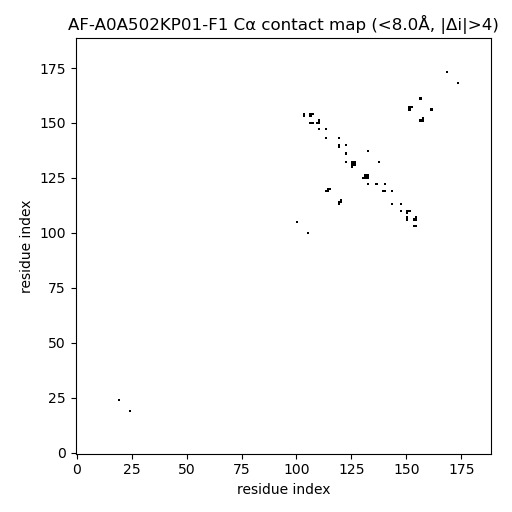06 80 ALA A N 1
ATOM 614 C CA . ALA A 1 80 ? 55.502 8.468 -8.020 1.00 46.06 80 ALA A CA 1
ATOM 615 C C . ALA A 1 80 ? 55.099 9.726 -7.242 1.00 46.06 80 ALA A C 1
ATOM 617 O O . ALA A 1 80 ? 53.913 10.066 -7.145 1.00 46.06 80 ALA A O 1
ATOM 618 N N . GLU A 1 81 ? 56.091 10.374 -6.640 1.00 54.00 81 GLU A N 1
ATOM 619 C CA . GLU A 1 81 ? 55.940 11.624 -5.909 1.00 54.00 81 GLU A CA 1
ATOM 620 C C . GLU A 1 81 ? 55.228 12.662 -6.779 1.00 54.00 81 GLU A C 1
ATOM 622 O O . GLU A 1 81 ? 55.611 12.959 -7.913 1.00 54.00 81 GLU A O 1
ATOM 627 N N . LYS A 1 82 ? 54.120 13.182 -6.250 1.00 46.47 82 LYS A N 1
ATOM 628 C CA . LYS A 1 82 ? 53.295 14.180 -6.919 1.00 46.47 82 LYS A CA 1
ATOM 629 C C . LYS A 1 82 ? 54.050 15.510 -6.944 1.00 46.47 82 LYS A C 1
ATOM 631 O O . LYS A 1 82 ? 53.933 16.298 -6.011 1.00 46.47 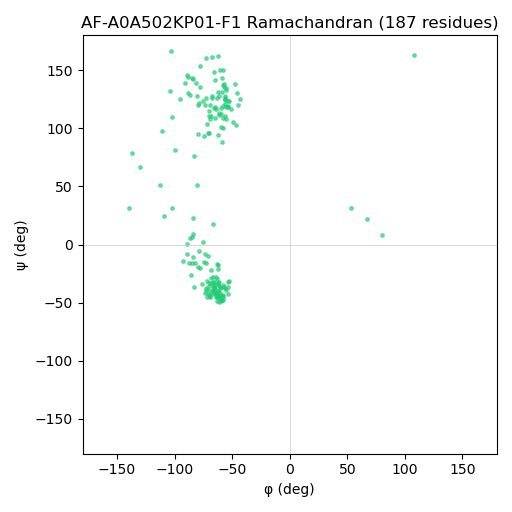82 LYS A O 1
ATOM 636 N N . ALA A 1 83 ? 54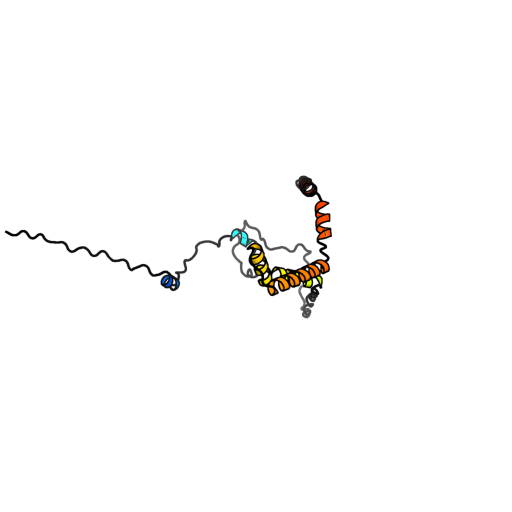.736 15.802 -8.047 1.00 51.59 83 ALA A N 1
ATOM 637 C CA . ALA A 1 83 ? 54.877 17.184 -8.487 1.00 51.59 83 ALA A CA 1
ATOM 638 C C . ALA A 1 83 ? 53.465 17.772 -8.647 1.00 51.59 83 ALA A C 1
ATOM 640 O O . ALA A 1 83 ? 52.592 17.157 -9.272 1.00 51.59 83 ALA A O 1
ATOM 641 N N . GLN A 1 84 ? 53.236 18.925 -8.019 1.00 56.97 84 GLN A N 1
ATOM 642 C CA . GLN A 1 84 ? 51.962 19.636 -7.990 1.00 56.97 84 GLN A CA 1
ATOM 643 C C . GLN A 1 84 ? 51.512 19.944 -9.423 1.00 56.97 84 GLN A C 1
ATOM 645 O O . GLN A 1 84 ? 51.999 20.870 -10.064 1.00 56.97 84 GLN A O 1
ATOM 650 N N . LYS A 1 85 ? 50.590 19.132 -9.947 1.00 59.88 85 LYS A N 1
ATOM 651 C CA . LYS A 1 85 ? 49.889 19.411 -11.201 1.00 59.88 85 LYS A CA 1
ATOM 652 C C . LYS A 1 85 ? 48.608 20.181 -10.876 1.00 59.88 85 LYS A C 1
ATOM 654 O O . LYS A 1 85 ? 47.955 19.847 -9.884 1.00 59.88 85 LYS A O 1
ATOM 659 N N . PRO A 1 86 ? 48.259 21.200 -11.681 1.00 54.81 86 PRO A N 1
ATOM 660 C CA . PRO A 1 86 ? 47.164 22.113 -11.389 1.00 54.81 86 PRO A CA 1
ATOM 661 C C . PRO A 1 86 ? 45.860 21.343 -11.203 1.00 54.81 86 PRO A C 1
ATOM 663 O O . PRO A 1 86 ? 45.580 20.390 -11.935 1.00 54.81 86 PRO A O 1
ATOM 666 N N . VAL A 1 87 ? 45.097 21.769 -10.195 1.00 59.88 87 VAL A N 1
ATOM 667 C CA . VAL A 1 87 ? 43.782 21.250 -9.816 1.00 59.88 87 VAL A CA 1
ATOM 668 C C . VAL A 1 87 ? 42.929 21.109 -11.074 1.00 59.88 87 VAL A C 1
ATOM 670 O O . VAL A 1 87 ? 42.437 22.091 -11.630 1.00 59.88 87 VAL A O 1
ATOM 673 N N . LYS A 1 88 ? 42.781 19.870 -11.553 1.00 62.69 88 LYS A N 1
ATOM 674 C CA . LYS A 1 88 ? 41.804 19.563 -12.590 1.00 62.69 88 LYS A CA 1
ATOM 675 C C . LYS A 1 88 ? 40.441 19.819 -11.965 1.00 62.69 88 LYS A C 1
ATOM 677 O O . LYS A 1 88 ? 40.103 19.208 -10.951 1.00 62.69 88 LYS A O 1
ATOM 682 N N . LYS A 1 89 ? 39.710 20.770 -12.549 1.00 66.19 89 LYS A N 1
ATOM 683 C CA . LYS A 1 89 ? 38.319 21.066 -12.201 1.00 66.19 89 LYS A CA 1
ATOM 684 C C . LYS A 1 89 ? 37.545 19.742 -12.150 1.00 66.19 89 LYS A C 1
ATOM 686 O O . LYS A 1 89 ? 37.807 18.889 -13.005 1.00 66.19 89 LYS A O 1
ATOM 691 N N . PRO A 1 90 ? 36.655 19.546 -11.162 1.00 62.66 90 PRO A N 1
ATOM 692 C CA . PRO A 1 90 ? 35.867 18.327 -11.080 1.00 62.66 90 PRO A CA 1
ATOM 693 C C . PRO A 1 90 ? 35.157 18.138 -12.417 1.00 62.66 90 PRO A C 1
ATOM 695 O O . PRO A 1 90 ? 34.478 19.047 -12.899 1.00 62.66 90 PRO A O 1
ATOM 698 N N . VAL A 1 91 ? 35.383 16.984 -13.045 1.00 66.50 91 VAL A N 1
ATOM 699 C CA . VAL A 1 91 ? 34.586 16.569 -14.197 1.00 66.50 91 VAL A CA 1
ATOM 700 C C . VAL A 1 91 ? 33.139 16.579 -13.702 1.00 66.50 91 VAL A C 1
ATOM 702 O O . VAL A 1 91 ? 32.886 15.986 -12.648 1.00 66.50 91 VAL A O 1
ATOM 705 N N . PRO A 1 92 ? 32.218 17.305 -14.358 1.00 70.50 92 PRO A N 1
ATOM 706 C CA . PRO A 1 92 ? 30.836 17.327 -13.916 1.00 70.50 92 PRO A CA 1
ATOM 707 C C . PRO A 1 92 ? 30.335 15.884 -13.885 1.00 70.50 92 PRO A C 1
ATOM 709 O O . PRO A 1 92 ? 30.485 15.150 -14.864 1.00 70.50 92 PRO A O 1
ATOM 712 N N . LEU A 1 93 ? 29.802 15.473 -12.731 1.00 66.50 93 LEU A N 1
ATOM 713 C CA . LEU A 1 93 ? 29.029 14.241 -12.600 1.00 66.50 93 LEU A CA 1
ATOM 714 C C . LEU A 1 93 ? 28.040 14.209 -13.767 1.00 66.50 93 LEU A C 1
ATOM 716 O O . LEU A 1 93 ? 27.401 15.228 -14.039 1.00 66.50 93 LEU A O 1
ATOM 720 N N . ALA A 1 94 ? 27.986 13.082 -14.481 1.00 65.56 94 ALA A N 1
ATOM 721 C CA . ALA A 1 94 ? 27.095 12.905 -15.619 1.00 65.56 94 ALA A CA 1
ATOM 722 C C . ALA A 1 94 ? 25.705 13.432 -15.241 1.00 65.56 94 ALA A C 1
ATOM 724 O O . ALA A 1 94 ? 25.136 13.000 -14.237 1.00 65.56 94 ALA A O 1
ATOM 725 N N . ALA A 1 95 ? 25.225 14.430 -15.988 1.00 66.81 95 ALA A N 1
ATOM 726 C CA . ALA A 1 95 ? 23.941 15.056 -15.726 1.00 66.81 95 ALA A CA 1
ATOM 727 C C . ALA A 1 95 ? 22.884 13.951 -15.677 1.00 66.81 95 ALA A C 1
ATOM 729 O O . ALA A 1 95 ? 22.720 13.214 -16.651 1.00 66.81 95 ALA A O 1
ATOM 730 N N . VAL A 1 96 ? 22.226 13.806 -14.523 1.00 65.69 96 VAL A N 1
ATOM 731 C CA . VAL A 1 96 ? 21.090 12.899 -14.360 1.00 65.69 96 VAL A CA 1
ATOM 732 C C . VAL A 1 96 ? 20.090 13.300 -15.430 1.00 65.69 96 VAL A C 1
ATOM 734 O O . VAL A 1 96 ? 19.526 14.393 -15.380 1.00 65.69 96 VAL A O 1
ATOM 737 N N . ARG A 1 97 ? 19.947 12.459 -16.454 1.00 66.56 97 ARG A N 1
ATOM 738 C CA . ARG A 1 97 ? 18.943 12.666 -17.487 1.00 66.56 97 ARG A CA 1
ATOM 739 C C . ARG A 1 97 ? 17.606 12.540 -16.757 1.00 66.56 97 ARG A C 1
ATOM 741 O O . ARG A 1 97 ? 17.381 11.478 -16.174 1.00 66.56 97 ARG A O 1
ATOM 748 N N . PRO A 1 98 ? 16.769 13.591 -16.692 1.00 63.19 98 PRO A N 1
ATOM 749 C CA . PRO A 1 98 ? 15.446 13.428 -16.121 1.00 63.19 98 PRO A CA 1
ATOM 750 C C . PRO A 1 98 ? 14.771 12.336 -16.943 1.00 63.19 98 PRO A C 1
ATOM 752 O O . PRO A 1 98 ? 14.684 12.449 -18.168 1.00 63.19 98 PRO A O 1
ATOM 755 N N . VAL A 1 99 ? 14.399 11.241 -16.280 1.00 60.28 99 VAL A N 1
ATOM 756 C CA . VAL A 1 99 ? 13.502 10.253 -16.867 1.00 60.28 99 VAL A CA 1
ATOM 757 C C . VAL A 1 99 ? 12.257 11.057 -17.196 1.00 60.28 99 VAL A C 1
ATOM 759 O O . VAL A 1 99 ? 11.607 11.585 -16.295 1.00 60.28 99 VAL A O 1
ATOM 762 N N . SER A 1 100 ? 12.014 11.279 -18.487 1.00 60.72 100 SER A N 1
ATOM 763 C CA . SER A 1 100 ? 10.743 11.815 -18.942 1.00 60.72 100 SER A CA 1
ATOM 764 C C . SER A 1 100 ? 9.710 10.853 -18.394 1.00 60.72 100 SER A C 1
ATOM 766 O O . SER A 1 100 ? 9.718 9.686 -18.796 1.00 60.72 100 SER A O 1
ATOM 768 N N . ILE A 1 101 ? 8.929 11.319 -17.417 1.00 59.78 101 ILE A N 1
ATOM 769 C CA . ILE A 1 101 ? 7.780 10.598 -16.881 1.00 59.78 101 ILE A CA 1
ATOM 770 C C . ILE A 1 101 ? 7.005 10.192 -18.124 1.00 59.78 101 ILE A C 1
ATOM 772 O O . ILE A 1 101 ? 6.528 11.050 -18.869 1.00 59.78 101 ILE A O 1
ATOM 776 N N . SER A 1 102 ? 7.092 8.911 -18.463 1.00 66.38 102 SER A N 1
ATOM 777 C CA . SER A 1 102 ? 6.518 8.426 -19.711 1.00 66.38 102 SER A CA 1
ATOM 778 C C . SER A 1 102 ? 5.008 8.590 -19.575 1.00 66.38 102 SER A C 1
ATOM 780 O O . SER A 1 102 ? 4.500 8.533 -18.455 1.00 66.38 102 SER A O 1
ATOM 782 N N . GLN A 1 103 ? 4.290 8.849 -20.668 1.00 68.88 103 GLN A N 1
ATOM 783 C CA . GLN A 1 103 ? 2.832 9.042 -20.610 1.00 68.88 103 GLN A CA 1
ATOM 784 C C . GLN A 1 103 ? 2.135 7.862 -19.898 1.00 68.88 103 GLN A C 1
ATOM 786 O O . GLN A 1 103 ? 1.214 8.057 -19.111 1.00 68.88 103 GLN A O 1
ATOM 791 N N . GLU A 1 104 ? 2.702 6.664 -20.026 1.00 69.56 104 GLU A N 1
ATOM 792 C CA . GLU A 1 104 ? 2.324 5.461 -19.276 1.00 69.56 104 GLU A CA 1
ATOM 793 C C . GLU A 1 104 ? 2.443 5.624 -17.747 1.00 69.56 104 GLU A C 1
ATOM 795 O O . GLU A 1 104 ? 1.532 5.267 -17.007 1.00 69.56 104 GLU A O 1
ATOM 800 N N . GLN A 1 105 ? 3.530 6.218 -17.239 1.00 69.00 105 GLN A N 1
ATOM 801 C CA . GLN A 1 105 ? 3.687 6.481 -15.802 1.00 69.00 105 GLN A CA 1
ATOM 802 C C . GLN A 1 105 ? 2.674 7.514 -15.299 1.00 69.00 105 GLN A C 1
ATOM 804 O O . GLN A 1 105 ? 2.235 7.427 -14.153 1.00 69.00 105 GLN A O 1
ATOM 809 N N . THR A 1 106 ? 2.288 8.480 -16.140 1.00 85.38 106 THR A N 1
ATOM 810 C CA . THR A 1 106 ? 1.223 9.424 -15.781 1.00 85.38 106 THR A CA 1
ATOM 811 C C . THR A 1 106 ? -0.150 8.760 -15.771 1.00 85.38 106 THR A C 1
ATOM 813 O O . THR A 1 106 ? -0.894 8.976 -14.819 1.00 85.38 106 THR A O 1
ATOM 816 N N . ALA A 1 107 ? -0.462 7.908 -16.751 1.00 88.06 107 ALA A N 1
ATOM 817 C CA . ALA A 1 107 ? -1.726 7.175 -16.798 1.00 88.06 107 ALA A CA 1
ATOM 818 C C . ALA A 1 107 ? -1.872 6.218 -15.600 1.00 88.06 107 ALA A C 1
ATOM 820 O O . ALA A 1 107 ? -2.886 6.256 -14.908 1.00 88.06 107 ALA A O 1
ATOM 821 N N . GLN A 1 108 ? -0.817 5.468 -15.252 1.00 88.50 108 GLN A N 1
ATOM 822 C CA . GLN A 1 108 ? -0.785 4.627 -14.043 1.00 88.50 108 GLN A CA 1
ATOM 823 C C . GLN A 1 108 ? -1.020 5.437 -12.764 1.00 88.50 108 GLN A C 1
ATOM 825 O O . GLN A 1 108 ? -1.766 5.021 -11.882 1.00 88.50 108 GLN A O 1
ATOM 830 N N . GLN A 1 109 ? -0.395 6.611 -12.648 1.00 91.56 109 GLN A N 1
ATOM 831 C CA . GLN A 1 109 ? -0.585 7.473 -11.485 1.00 91.56 109 GLN A CA 1
ATOM 832 C C . GLN A 1 109 ? -2.018 8.013 -11.393 1.00 91.56 109 GLN A C 1
ATOM 834 O O . GLN A 1 109 ? -2.550 8.134 -10.290 1.00 91.56 109 GLN A O 1
ATOM 839 N N . MET A 1 110 ? -2.635 8.342 -12.529 1.00 88.81 110 MET A N 1
ATOM 840 C CA . MET A 1 110 ? -4.034 8.768 -12.578 1.00 88.81 110 MET A CA 1
ATOM 841 C C . MET A 1 110 ? -4.986 7.629 -12.201 1.00 88.81 110 MET A C 1
ATOM 843 O O . MET A 1 110 ? -5.926 7.877 -11.453 1.00 88.81 110 MET A O 1
ATOM 847 N N . LEU A 1 111 ? -4.707 6.396 -12.631 1.00 92.75 111 LEU A N 1
ATOM 848 C CA . LEU A 1 111 ? -5.476 5.206 -12.257 1.00 92.75 111 LEU A CA 1
ATOM 849 C C . LEU A 1 111 ? -5.421 4.981 -10.736 1.00 92.75 111 LEU A C 1
ATOM 851 O O . LEU A 1 111 ? -6.459 4.940 -10.079 1.00 92.75 111 LEU A O 1
ATOM 855 N N . LEU A 1 112 ? -4.219 5.003 -10.147 1.00 93.31 112 LEU A N 1
ATOM 856 C CA . LEU A 1 112 ? -4.034 4.915 -8.690 1.00 93.31 112 LEU A CA 1
ATOM 857 C C . LEU A 1 112 ? -4.760 6.029 -7.923 1.00 93.31 112 LEU A C 1
ATOM 859 O O . LEU A 1 112 ? -5.225 5.815 -6.806 1.00 93.31 112 LEU A O 1
ATOM 863 N N . ALA A 1 113 ? -4.840 7.233 -8.493 1.00 94.50 113 ALA A N 1
ATOM 864 C CA . ALA A 1 113 ? -5.557 8.339 -7.868 1.00 94.50 113 ALA A CA 1
ATOM 865 C C . ALA A 1 113 ? -7.076 8.102 -7.831 1.00 94.50 113 ALA A C 1
ATOM 867 O O . ALA A 1 113 ? -7.714 8.521 -6.869 1.00 94.50 113 ALA A O 1
ATOM 868 N N . ILE A 1 114 ? -7.640 7.424 -8.839 1.00 94.75 114 ILE A N 1
ATOM 869 C CA . ILE A 1 114 ? -9.056 7.029 -8.861 1.00 94.75 114 ILE A CA 1
ATOM 870 C C . ILE A 1 114 ? -9.316 5.940 -7.813 1.00 94.75 114 ILE A C 1
ATOM 872 O O . ILE A 1 114 ? -10.260 6.058 -7.038 1.00 94.75 114 ILE A O 1
ATOM 876 N N . GLU A 1 115 ? -8.453 4.924 -7.716 1.00 92.00 115 GLU A N 1
ATOM 877 C CA . GLU A 1 115 ? -8.583 3.850 -6.712 1.00 92.00 115 GLU A CA 1
ATOM 878 C C . GLU A 1 115 ? -8.509 4.368 -5.264 1.00 92.00 115 GLU A C 1
ATOM 880 O O . GLU A 1 115 ? -9.137 3.831 -4.346 1.00 92.00 115 GLU A O 1
ATOM 885 N N . GLN A 1 116 ? -7.726 5.426 -5.044 1.00 95.38 116 GLN A N 1
ATOM 886 C CA . GLN A 1 116 ? -7.534 6.049 -3.733 1.00 95.38 116 GLN A CA 1
ATOM 887 C C . GLN A 1 116 ? -8.555 7.149 -3.415 1.00 95.38 116 GLN A C 1
ATOM 889 O O . GLN A 1 116 ? -8.464 7.748 -2.343 1.00 95.38 116 GLN A O 1
ATOM 894 N N . ASP A 1 117 ? -9.507 7.441 -4.305 1.00 96.62 117 ASP A N 1
ATOM 895 C CA . ASP A 1 117 ? -10.495 8.484 -4.052 1.00 96.62 117 ASP A CA 1
ATOM 896 C C . ASP A 1 117 ? -11.470 8.086 -2.933 1.00 96.62 117 ASP A C 1
ATOM 898 O O . ASP A 1 117 ? -12.224 7.114 -3.021 1.00 96.62 117 ASP A O 1
ATOM 902 N N . GLU A 1 118 ? -11.488 8.892 -1.871 1.00 96.12 118 GLU A N 1
ATOM 903 C CA . GLU A 1 118 ? -12.312 8.662 -0.684 1.00 96.12 118 GLU A CA 1
ATOM 904 C C . GLU A 1 118 ? -13.812 8.688 -1.014 1.00 96.12 118 GLU A C 1
ATOM 906 O O . GLU A 1 118 ? -14.596 7.973 -0.391 1.00 96.12 118 GLU A O 1
ATOM 911 N N . LYS A 1 119 ? -14.242 9.500 -1.992 1.00 95.31 119 LYS A N 1
ATOM 912 C CA . LYS A 1 119 ? -15.666 9.597 -2.353 1.00 95.31 119 LYS A CA 1
ATOM 913 C C . LYS A 1 119 ? -16.145 8.349 -3.074 1.00 95.31 119 LYS A C 1
ATOM 915 O O . LYS A 1 119 ? -17.205 7.833 -2.724 1.00 95.31 119 LYS A O 1
ATOM 920 N N . LEU A 1 120 ? -15.366 7.863 -4.041 1.00 96.31 120 LEU A N 1
ATOM 921 C CA . LEU A 1 120 ? -15.638 6.605 -4.726 1.00 96.31 120 LEU A CA 1
ATOM 922 C C . LEU A 1 120 ? -15.709 5.439 -3.729 1.00 96.31 120 LEU A C 1
ATOM 924 O O . LEU A 1 120 ? -16.662 4.665 -3.759 1.00 96.31 120 LEU A O 1
ATOM 928 N N . GLN A 1 121 ? -14.764 5.367 -2.786 1.00 95.94 121 GLN A N 1
ATOM 929 C CA . GLN A 1 121 ? -14.765 4.339 -1.740 1.00 95.94 121 GLN A CA 1
ATOM 930 C C . GLN A 1 121 ? -16.024 4.403 -0.866 1.00 95.94 121 GLN A C 1
ATOM 932 O O . GLN A 1 121 ? -16.649 3.376 -0.617 1.00 95.94 121 GLN A O 1
ATOM 937 N N . LEU A 1 122 ? -16.451 5.598 -0.443 1.00 96.56 122 LEU A N 1
ATOM 938 C CA . LEU A 1 122 ? -17.689 5.757 0.329 1.00 96.56 122 LEU A CA 1
ATOM 939 C C . LEU A 1 122 ? -18.925 5.306 -0.459 1.00 96.56 122 LEU A C 1
ATOM 941 O O . LEU A 1 122 ? -19.821 4.679 0.104 1.00 96.56 122 LEU A O 1
ATOM 945 N N . ILE A 1 123 ? -18.980 5.602 -1.756 1.00 96.25 123 ILE A N 1
ATOM 946 C CA . ILE A 1 123 ? -20.062 5.145 -2.632 1.00 96.25 123 ILE A CA 1
ATOM 947 C C . ILE A 1 123 ? -20.096 3.614 -2.707 1.00 96.25 123 ILE A C 1
ATOM 949 O O . ILE A 1 123 ? -21.164 3.031 -2.534 1.00 96.25 123 ILE A O 1
ATOM 953 N N . ILE A 1 124 ? -18.941 2.968 -2.882 1.00 95.25 124 ILE A N 1
ATOM 954 C CA . ILE A 1 124 ? -18.837 1.502 -2.909 1.00 95.25 124 ILE A CA 1
ATOM 955 C C . ILE A 1 124 ? -19.302 0.909 -1.575 1.00 95.25 124 ILE A C 1
ATOM 957 O O . ILE A 1 124 ? -20.135 0.011 -1.572 1.00 95.25 124 ILE A O 1
ATOM 961 N N . THR A 1 125 ? -18.875 1.465 -0.435 1.00 96.62 125 THR A N 1
ATOM 962 C CA . THR A 1 125 ? -19.343 0.973 0.876 1.00 96.62 125 THR A CA 1
ATOM 963 C C . THR A 1 125 ? -20.857 1.098 1.051 1.00 96.62 125 THR A C 1
ATOM 965 O O . THR A 1 125 ? -21.489 0.209 1.605 1.00 96.62 125 THR A O 1
ATOM 968 N N . LYS A 1 126 ? -21.475 2.167 0.528 1.00 96.31 126 LYS A N 1
ATOM 969 C CA . LYS A 1 126 ? -22.937 2.313 0.557 1.00 96.31 126 LYS A CA 1
ATOM 970 C C . LYS A 1 126 ? -23.631 1.256 -0.300 1.00 96.31 126 LYS A C 1
ATOM 972 O O . LYS A 1 126 ? -24.688 0.781 0.098 1.00 96.31 126 LYS A O 1
ATOM 977 N N . GLN A 1 127 ? -23.054 0.902 -1.450 1.00 95.06 127 GLN A N 1
ATOM 978 C CA . GLN A 1 127 ? -23.563 -0.179 -2.297 1.00 95.06 127 GLN A CA 1
ATOM 979 C C . GLN A 1 127 ? -23.433 -1.543 -1.607 1.00 95.06 127 GLN A C 1
ATOM 981 O O . GLN A 1 127 ? -24.364 -2.335 -1.682 1.00 95.06 127 GLN A O 1
ATOM 986 N N . GLU A 1 128 ? -22.323 -1.804 -0.908 1.00 95.75 128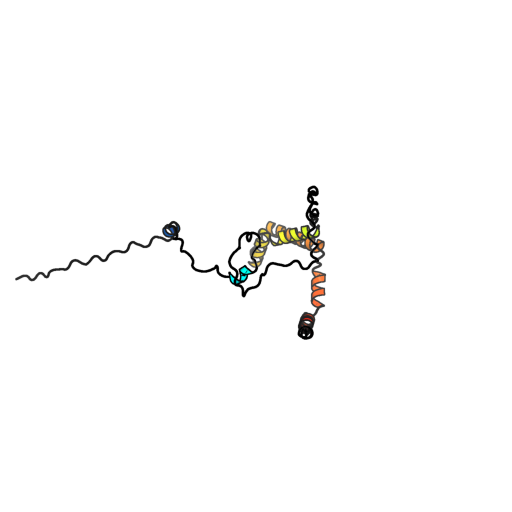 GLU A N 1
ATOM 987 C CA . GLU A 1 128 ? -22.132 -3.028 -0.112 1.00 95.75 128 GLU A CA 1
ATOM 988 C C . GLU A 1 128 ? -23.134 -3.140 1.049 1.00 95.75 128 GLU A C 1
ATOM 990 O O . GLU A 1 128 ? -23.574 -4.240 1.382 1.00 95.75 128 GLU A O 1
ATOM 995 N N . ASP A 1 129 ? -23.517 -2.005 1.640 1.00 96.56 129 ASP A N 1
ATOM 996 C CA . ASP A 1 129 ? -24.498 -1.913 2.726 1.00 96.56 129 ASP A CA 1
ATOM 997 C C . ASP A 1 129 ? -25.968 -1.858 2.234 1.00 96.56 129 ASP A C 1
ATOM 999 O O . ASP A 1 129 ? -26.875 -1.637 3.042 1.00 96.56 129 ASP A O 1
ATOM 1003 N N . ASP A 1 130 ? -26.224 -2.032 0.928 1.00 93.56 130 ASP A N 1
ATOM 1004 C CA . ASP A 1 130 ? -27.544 -1.901 0.281 1.00 93.56 130 ASP A CA 1
ATOM 1005 C C . ASP A 1 130 ? -28.251 -0.553 0.576 1.00 93.56 130 ASP A C 1
ATOM 1007 O O . ASP A 1 130 ? -29.482 -0.459 0.652 1.00 93.56 130 ASP A O 1
ATOM 1011 N N . LEU A 1 131 ? -27.479 0.523 0.764 1.00 92.75 131 LEU A N 1
ATOM 1012 C CA . LEU A 1 131 ? -27.999 1.867 1.015 1.00 92.75 131 LEU A CA 1
ATOM 1013 C C . LEU A 1 131 ? -28.342 2.586 -0.294 1.00 92.75 131 LEU A C 1
ATOM 1015 O O . LEU A 1 131 ? -27.622 2.505 -1.288 1.00 92.75 131 LEU A O 1
ATOM 1019 N N . GLU A 1 132 ? -29.433 3.357 -0.276 1.00 92.19 132 GLU A N 1
ATOM 1020 C CA . GLU A 1 132 ? -29.854 4.147 -1.435 1.00 92.19 132 GLU A CA 1
ATOM 1021 C C . GLU A 1 132 ? -28.801 5.208 -1.795 1.00 92.19 132 GLU A C 1
ATOM 1023 O O . GLU A 1 132 ? -28.397 6.032 -0.966 1.00 92.19 132 GLU A O 1
ATOM 1028 N N . LEU A 1 133 ? -28.372 5.190 -3.057 1.00 92.62 133 LEU A N 1
ATOM 1029 C CA . LEU A 1 133 ? -27.460 6.170 -3.630 1.00 92.62 133 LEU A CA 1
ATOM 1030 C C . LEU A 1 133 ? -28.232 7.362 -4.198 1.00 92.62 133 LEU A C 1
ATOM 1032 O O . LEU A 1 133 ? -29.304 7.215 -4.784 1.00 92.62 133 LEU A O 1
ATOM 1036 N N . THR A 1 134 ? -27.654 8.553 -4.077 1.00 95.88 134 THR A N 1
ATOM 1037 C CA . THR A 1 134 ? -28.200 9.746 -4.738 1.00 95.88 134 THR A CA 1
ATOM 1038 C C . THR A 1 134 ? -27.847 9.768 -6.228 1.00 95.88 134 THR A C 1
ATOM 1040 O O . THR A 1 134 ? -26.814 9.237 -6.628 1.00 95.88 134 THR A O 1
ATOM 1043 N N . GLU A 1 135 ? -28.661 10.429 -7.060 1.00 95.19 135 GLU A N 1
ATOM 1044 C CA . GLU A 1 135 ? -28.418 10.536 -8.515 1.00 95.19 135 GLU A CA 1
ATOM 1045 C C . GLU A 1 135 ? -27.010 11.076 -8.828 1.00 95.19 135 GLU A C 1
ATOM 1047 O O . GLU A 1 135 ? -26.292 10.519 -9.652 1.00 95.19 135 GLU A O 1
ATOM 1052 N N . ALA A 1 136 ? -26.562 12.092 -8.084 1.00 95.25 136 ALA A N 1
ATOM 1053 C CA . ALA A 1 136 ? -25.231 12.673 -8.253 1.00 95.25 136 ALA A CA 1
ATOM 1054 C C . ALA A 1 136 ? -24.086 11.704 -7.900 1.00 95.25 136 ALA A C 1
ATOM 1056 O O . ALA A 1 136 ? -23.010 11.786 -8.487 1.00 95.25 136 ALA A O 1
ATOM 1057 N N . GLU A 1 137 ? -24.290 10.806 -6.932 1.00 95.88 137 GLU A N 1
ATOM 1058 C CA . GLU A 1 137 ? -23.307 9.776 -6.572 1.00 95.88 137 GLU A CA 1
ATOM 1059 C C . GLU A 1 137 ? -23.232 8.684 -7.642 1.00 95.88 137 GLU A C 1
ATOM 1061 O O . GLU A 1 137 ? -22.138 8.218 -7.954 1.00 95.88 137 GLU A O 1
ATOM 1066 N N . VAL A 1 138 ? -24.371 8.321 -8.240 1.00 96.00 138 VAL A N 1
ATOM 1067 C CA . VAL A 1 138 ? -24.426 7.381 -9.369 1.00 96.00 138 VAL A CA 1
ATOM 1068 C C . VAL A 1 138 ? -23.692 7.954 -10.580 1.00 96.00 138 VAL A C 1
ATOM 1070 O O . VAL A 1 138 ? -22.833 7.283 -11.148 1.00 96.00 138 VAL A O 1
ATOM 1073 N N . ASP A 1 139 ? -23.975 9.207 -10.944 1.00 97.38 139 ASP A N 1
ATOM 1074 C CA . ASP A 1 139 ? -23.306 9.876 -12.064 1.00 97.38 139 ASP A CA 1
ATOM 1075 C C . ASP A 1 139 ? -21.793 9.975 -11.839 1.00 97.38 139 ASP A C 1
ATOM 1077 O O . ASP A 1 139 ? -21.003 9.726 -12.750 1.00 97.38 139 ASP A O 1
ATOM 1081 N N . TYR A 1 140 ? -21.380 10.294 -10.608 1.00 96.56 140 TYR A N 1
ATOM 1082 C CA . TYR A 1 140 ? -19.969 10.365 -10.242 1.00 96.56 140 TYR A CA 1
ATOM 1083 C C . TYR A 1 140 ? -19.267 9.009 -10.347 1.00 96.56 140 TYR A C 1
ATOM 1085 O O . TYR A 1 140 ? -18.173 8.929 -10.903 1.00 96.56 140 TYR A O 1
ATOM 1093 N N . TYR A 1 141 ? -19.895 7.946 -9.837 1.00 96.62 141 TYR A N 1
ATOM 1094 C CA . TYR A 1 141 ? -19.374 6.587 -9.948 1.00 96.62 141 TYR A CA 1
ATOM 1095 C C . TYR A 1 141 ? -19.182 6.189 -11.415 1.00 96.62 141 TYR A C 1
ATOM 1097 O O . TYR A 1 141 ? -18.101 5.738 -11.789 1.00 96.62 141 TYR A O 1
ATOM 1105 N N . ASN A 1 142 ? -20.185 6.437 -12.260 1.00 96.38 142 ASN A N 1
ATOM 1106 C CA . ASN A 1 142 ? -20.114 6.125 -13.686 1.00 96.38 142 ASN A CA 1
ATOM 1107 C C . ASN A 1 142 ? -18.972 6.883 -14.388 1.00 96.38 142 ASN A C 1
ATOM 1109 O O . ASN A 1 142 ? -18.193 6.265 -15.106 1.00 96.38 142 ASN A O 1
ATOM 1113 N N . ASP A 1 143 ? -18.817 8.189 -14.133 1.00 96.38 143 ASP A N 1
ATOM 1114 C CA . ASP A 1 143 ? -17.732 9.008 -14.705 1.00 96.38 143 ASP A CA 1
ATOM 1115 C C . ASP A 1 143 ? -16.338 8.524 -14.257 1.00 96.38 143 ASP A C 1
ATOM 1117 O O . ASP A 1 143 ? -15.397 8.480 -15.052 1.00 96.38 143 ASP A O 1
ATOM 1121 N N . MET A 1 144 ? -16.183 8.129 -12.987 1.00 95.62 144 MET A N 1
ATOM 1122 C CA . MET A 1 144 ? -14.923 7.561 -12.490 1.00 95.62 144 MET A CA 1
ATOM 1123 C C . MET A 1 144 ? -14.616 6.200 -13.118 1.00 95.62 144 MET A C 1
ATOM 1125 O O . MET A 1 144 ? -13.461 5.945 -13.455 1.00 95.62 144 MET A O 1
ATOM 1129 N N . MET A 1 145 ? -15.624 5.345 -13.305 1.00 94.25 145 MET A N 1
ATOM 1130 C CA . MET A 1 145 ? -15.438 4.017 -13.894 1.00 94.25 145 MET A CA 1
ATOM 1131 C C . MET A 1 145 ? -15.159 4.063 -15.392 1.00 94.25 145 MET A C 1
ATOM 1133 O O . MET A 1 145 ? -14.262 3.363 -15.854 1.00 94.25 145 MET A O 1
ATOM 1137 N N . GLU A 1 146 ? -15.820 4.952 -16.132 1.00 95.44 146 GLU A N 1
ATOM 1138 C CA . GLU A 1 146 ? -15.513 5.191 -17.545 1.00 95.44 146 GLU A CA 1
ATOM 1139 C C . GLU A 1 146 ? -14.076 5.706 -17.724 1.00 95.44 146 GLU A C 1
ATOM 1141 O O . GLU A 1 146 ? -13.330 5.214 -18.572 1.00 95.44 146 GLU A O 1
ATOM 1146 N N . ARG A 1 147 ? -13.636 6.648 -16.875 1.00 94.56 147 ARG A N 1
ATOM 1147 C CA . ARG A 1 147 ? -12.240 7.117 -16.886 1.00 94.56 147 ARG A CA 1
ATOM 1148 C C . ARG A 1 147 ? -11.248 6.028 -16.510 1.00 94.56 147 ARG A C 1
ATOM 1150 O O . ARG A 1 147 ? -10.183 5.965 -17.116 1.00 94.56 147 ARG A O 1
ATOM 1157 N N . HIS A 1 148 ? -11.569 5.209 -15.512 1.00 94.19 148 HIS A N 1
ATOM 1158 C CA . HIS A 1 148 ? -10.720 4.095 -15.105 1.00 94.19 148 HIS A CA 1
ATOM 1159 C C . HIS A 1 148 ? -10.518 3.120 -16.268 1.00 94.19 148 HIS A C 1
ATOM 1161 O O . HIS A 1 148 ? -9.380 2.805 -16.598 1.00 94.19 148 HIS A O 1
ATOM 1167 N N . GLN A 1 149 ? -11.600 2.726 -16.945 1.00 92.69 149 GLN A N 1
ATOM 1168 C CA . GLN A 1 149 ? -11.534 1.848 -18.111 1.00 92.69 149 GLN A CA 1
ATOM 1169 C C . GLN A 1 149 ? -10.682 2.455 -19.235 1.00 92.69 149 GLN A C 1
ATOM 1171 O O . GLN A 1 149 ? -9.761 1.807 -19.719 1.00 92.69 149 GLN A O 1
ATOM 1176 N N . ALA A 1 150 ? -10.902 3.728 -19.577 1.00 92.31 150 ALA A N 1
ATOM 1177 C CA . ALA A 1 150 ? -10.111 4.404 -20.604 1.00 92.31 150 ALA A CA 1
ATOM 1178 C C . ALA A 1 150 ? -8.604 4.462 -20.271 1.00 92.31 150 ALA A C 1
ATOM 1180 O O . ALA A 1 150 ? -7.771 4.328 -21.168 1.00 92.31 150 ALA A O 1
ATOM 1181 N N . LEU A 1 151 ? -8.240 4.652 -18.995 1.00 91.94 151 LEU A N 1
ATOM 1182 C CA . LEU A 1 151 ? -6.842 4.640 -18.545 1.00 91.94 151 LEU A CA 1
ATOM 1183 C C . LEU A 1 151 ? -6.227 3.235 -18.601 1.00 91.94 151 LEU A C 1
ATOM 1185 O O . LEU A 1 151 ? -5.061 3.098 -18.972 1.00 91.94 151 LEU A O 1
ATOM 1189 N N . THR A 1 152 ? -6.990 2.198 -18.252 1.00 88.81 152 THR A N 1
ATOM 1190 C CA . THR A 1 152 ? -6.560 0.796 -18.371 1.00 88.81 152 THR A CA 1
ATOM 1191 C C . THR A 1 152 ? -6.326 0.410 -19.834 1.00 88.81 152 THR A C 1
ATOM 1193 O O . THR A 1 152 ? -5.287 -0.176 -20.156 1.00 88.81 152 THR A O 1
ATOM 1196 N N . ASP A 1 153 ? -7.228 0.827 -20.727 1.00 89.06 153 ASP A N 1
ATOM 1197 C CA . ASP A 1 153 ? -7.119 0.618 -22.174 1.00 89.06 153 ASP A CA 1
ATOM 1198 C C . ASP A 1 153 ? -5.892 1.340 -22.758 1.00 89.06 153 ASP A C 1
ATOM 1200 O O . ASP A 1 153 ? -5.150 0.766 -23.557 1.00 89.06 153 ASP A O 1
ATOM 1204 N N . GLU A 1 154 ? -5.625 2.585 -22.335 1.00 88.25 154 GLU A N 1
ATOM 1205 C CA . GLU A 1 154 ? -4.436 3.349 -22.751 1.00 88.25 154 GLU A CA 1
ATOM 1206 C C . GLU A 1 154 ? -3.133 2.656 -22.332 1.00 88.25 154 GLU A C 1
ATOM 1208 O O . GLU A 1 154 ? -2.148 2.668 -23.074 1.00 88.25 154 GLU A O 1
ATOM 1213 N N . LEU A 1 155 ? -3.127 2.013 -21.162 1.00 85.56 155 LEU A N 1
ATOM 1214 C CA . LEU A 1 155 ? -1.993 1.222 -20.689 1.00 85.56 155 LEU A CA 1
ATOM 1215 C C . LEU A 1 155 ? -1.837 -0.113 -21.430 1.00 85.56 155 LEU A C 1
ATOM 1217 O O . LEU A 1 155 ? -0.820 -0.786 -21.247 1.00 85.56 155 LEU A O 1
ATOM 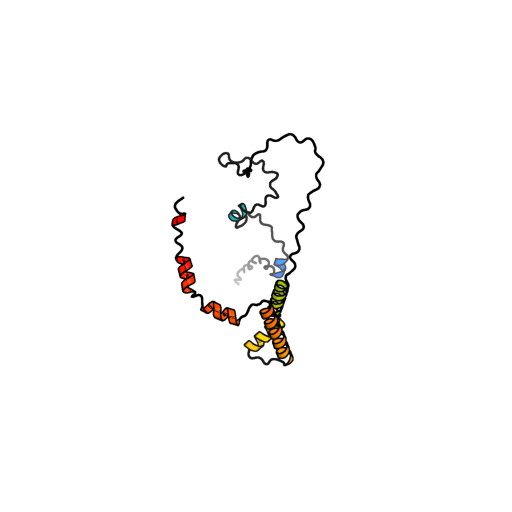1221 N N . GLY A 1 156 ? -2.802 -0.493 -22.272 1.00 76.81 156 GLY A N 1
ATOM 1222 C CA . GLY A 1 156 ? -2.783 -1.745 -23.025 1.00 76.81 156 GLY A CA 1
ATOM 1223 C C . GLY A 1 156 ? -2.914 -2.980 -22.133 1.00 76.81 156 GLY A C 1
ATOM 1224 O O . GLY A 1 156 ? -2.495 -4.071 -22.526 1.00 76.81 156 GLY A O 1
ATOM 1225 N N . VAL A 1 157 ? -3.461 -2.812 -20.926 1.00 65.62 157 VAL A N 1
ATOM 1226 C CA . VAL A 1 157 ? -3.821 -3.913 -20.030 1.00 65.62 157 VAL A CA 1
ATOM 1227 C C . VAL A 1 157 ? -5.188 -4.406 -20.485 1.00 65.62 157 VAL A C 1
ATOM 1229 O O . VAL A 1 157 ? -6.212 -4.073 -19.905 1.00 65.62 157 VAL A O 1
ATOM 1232 N N . ASP A 1 158 ? -5.205 -5.144 -21.589 1.00 63.22 158 ASP A N 1
ATOM 1233 C CA . ASP A 1 158 ? -6.436 -5.712 -22.130 1.00 63.22 158 ASP A CA 1
ATOM 1234 C C . ASP A 1 158 ? -6.911 -6.826 -21.175 1.00 63.22 158 ASP A C 1
ATOM 1236 O O . ASP A 1 158 ? -6.392 -7.949 -21.192 1.00 63.22 158 ASP A O 1
ATOM 1240 N N . GLU A 1 159 ? -7.825 -6.490 -20.256 1.00 61.06 159 GLU A N 1
ATOM 1241 C CA . GLU A 1 159 ? -8.330 -7.395 -19.208 1.00 61.06 159 GLU A CA 1
ATOM 1242 C C . GLU A 1 159 ? -8.865 -8.707 -19.803 1.00 61.06 159 GLU A C 1
ATOM 1244 O O . GLU A 1 159 ? -8.623 -9.791 -19.264 1.00 61.06 159 GLU A O 1
ATOM 1249 N N . GLU A 1 160 ? -9.498 -8.630 -20.975 1.00 60.12 160 GLU A N 1
ATOM 1250 C CA . GLU A 1 160 ? -10.068 -9.781 -21.676 1.00 60.12 160 GLU A CA 1
ATOM 1251 C C . GLU A 1 160 ? -8.980 -10.722 -22.233 1.00 60.12 160 GLU A C 1
ATOM 1253 O O . GLU A 1 160 ? -9.136 -11.949 -22.236 1.00 60.12 160 GLU A O 1
ATOM 1258 N N . ALA A 1 161 ? -7.828 -10.177 -22.642 1.00 58.84 161 ALA A N 1
ATOM 1259 C CA . ALA A 1 161 ? -6.671 -10.966 -23.068 1.00 58.84 161 ALA A CA 1
ATOM 1260 C C . ALA A 1 161 ? -5.916 -11.583 -21.872 1.00 58.84 161 ALA A C 1
ATOM 1262 O O . ALA A 1 161 ? -5.404 -12.709 -21.960 1.00 58.84 161 ALA A O 1
ATOM 1263 N N . LEU A 1 162 ? -5.870 -10.890 -20.728 1.00 57.28 162 LEU A N 1
ATOM 1264 C CA . LEU A 1 162 ? -5.251 -11.393 -19.497 1.00 57.28 162 LEU A CA 1
ATOM 1265 C C . LEU A 1 162 ? -6.006 -12.596 -18.913 1.00 57.28 162 LEU A C 1
ATOM 1267 O O . LEU A 1 162 ? -5.374 -13.596 -18.554 1.00 57.28 162 LEU A O 1
ATOM 1271 N N . GLU A 1 163 ? -7.340 -12.574 -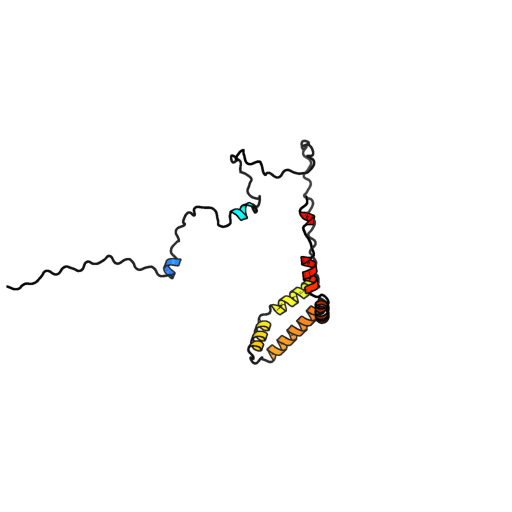18.899 1.00 58.09 163 GLU A N 1
ATOM 1272 C CA . GLU A 1 163 ? -8.155 -13.719 -18.457 1.00 58.09 163 GLU A CA 1
ATOM 1273 C C . GLU A 1 163 ? -8.005 -14.973 -19.336 1.00 58.09 163 GLU A C 1
ATOM 1275 O O . GLU A 1 163 ? -8.189 -16.100 -18.864 1.00 58.09 163 GLU A O 1
ATOM 1280 N N . GLN A 1 164 ? -7.679 -14.807 -20.619 1.00 56.91 164 GLN A N 1
ATOM 1281 C CA . GLN A 1 164 ? -7.452 -15.928 -21.535 1.00 56.91 164 GLN A CA 1
ATOM 1282 C C . GLN A 1 164 ? -6.029 -16.486 -21.423 1.00 56.91 164 GLN A C 1
ATOM 1284 O O . GLN A 1 164 ? -5.831 -17.700 -21.496 1.00 56.91 164 GLN A O 1
ATOM 1289 N N . SER A 1 165 ? -5.035 -15.623 -21.199 1.00 56.31 165 SER A N 1
ATOM 1290 C CA . SER A 1 165 ? -3.637 -16.042 -21.039 1.00 56.31 165 SER A CA 1
ATOM 1291 C C . SER A 1 165 ? -3.383 -16.788 -19.722 1.00 56.31 165 SER A C 1
ATOM 1293 O O . SER A 1 165 ? -2.645 -17.776 -19.719 1.00 56.31 165 SER A O 1
ATOM 1295 N N . SER A 1 166 ? -4.053 -16.406 -18.629 1.00 55.59 166 SER A N 1
ATOM 1296 C CA . SER A 1 166 ? -3.930 -17.073 -17.323 1.00 55.59 166 SER A CA 1
ATOM 1297 C C . SER A 1 166 ? -4.481 -18.504 -17.312 1.00 55.59 166 SER A C 1
ATOM 1299 O O . SER A 1 166 ? -3.949 -19.353 -16.606 1.00 55.59 166 SER A O 1
ATOM 1301 N N . LYS A 1 167 ? -5.470 -18.827 -18.158 1.00 55.69 167 LYS A N 1
ATOM 1302 C CA . LYS A 1 167 ? -5.970 -20.206 -18.349 1.00 55.69 167 LYS A CA 1
ATOM 1303 C C . LYS A 1 167 ? -5.036 -21.104 -19.166 1.00 55.69 167 LYS A C 1
ATOM 1305 O O . LYS A 1 167 ? -5.242 -22.311 -19.201 1.00 55.69 167 LYS A O 1
ATOM 1310 N N . SER A 1 168 ? -4.058 -20.533 -19.874 1.00 58.69 168 SER A N 1
ATOM 1311 C CA . SER A 1 168 ? -3.203 -21.276 -20.815 1.00 58.69 168 SER A CA 1
ATOM 1312 C C . SER A 1 168 ? -1.900 -21.799 -20.203 1.00 58.69 168 SER A C 1
ATOM 1314 O O . SER A 1 168 ? -1.241 -22.658 -20.790 1.00 58.69 168 SER A O 1
ATOM 1316 N N . ILE A 1 169 ? -1.527 -21.302 -19.023 1.00 64.56 169 ILE A N 1
ATOM 1317 C CA . ILE A 1 169 ? -0.354 -21.751 -18.280 1.00 64.56 169 ILE A CA 1
ATOM 1318 C C . ILE A 1 169 ? -0.871 -22.476 -17.040 1.00 64.56 169 ILE A C 1
ATOM 1320 O O . ILE A 1 169 ? -1.215 -21.834 -16.054 1.00 64.56 169 ILE A O 1
ATOM 1324 N N . ASP A 1 170 ? -0.934 -23.809 -17.098 1.00 76.75 170 ASP A N 1
ATOM 1325 C CA . ASP A 1 170 ? -1.285 -24.625 -15.933 1.00 76.75 170 ASP A CA 1
ATOM 1326 C C . ASP A 1 170 ? -0.336 -24.295 -14.777 1.00 76.75 170 ASP A C 1
ATOM 1328 O O . ASP A 1 170 ? 0.878 -24.507 -14.872 1.00 76.75 170 ASP A O 1
ATOM 1332 N N . GLU A 1 171 ? -0.889 -23.789 -13.676 1.00 79.94 171 GLU A N 1
ATOM 1333 C CA . GLU A 1 171 ? -0.123 -23.464 -12.472 1.00 79.94 171 GLU A CA 1
ATOM 1334 C C . GLU A 1 171 ? 0.657 -24.689 -11.981 1.00 79.94 171 GLU A C 1
ATOM 1336 O O . GLU A 1 171 ? 1.833 -24.573 -11.647 1.00 79.94 171 GLU A O 1
ATOM 1341 N N . GLU A 1 172 ? 0.063 -25.885 -12.042 1.00 79.50 172 GLU A N 1
ATOM 1342 C CA . GLU A 1 172 ? 0.725 -27.158 -11.722 1.00 79.50 172 GLU A CA 1
ATOM 1343 C C . GLU A 1 172 ? 1.992 -27.382 -12.568 1.00 79.50 172 GLU A C 1
ATOM 1345 O O . GLU A 1 172 ? 3.021 -27.795 -12.041 1.00 79.50 172 GLU A O 1
ATOM 1350 N N . SER A 1 173 ? 1.982 -26.991 -13.849 1.00 84.12 173 SER A N 1
ATOM 1351 C CA . SER A 1 173 ? 3.169 -27.041 -14.712 1.00 84.12 173 SER A CA 1
ATOM 1352 C C . SER A 1 173 ? 4.251 -26.037 -14.297 1.00 84.12 173 SER A C 1
ATOM 1354 O O . SER A 1 173 ? 5.431 -26.272 -14.559 1.00 84.12 173 SER A O 1
ATOM 1356 N N . LEU A 1 174 ? 3.887 -24.904 -13.684 1.00 84.88 174 LEU A N 1
ATOM 1357 C CA . LEU A 1 174 ? 4.849 -23.942 -13.133 1.00 84.88 174 LEU A CA 1
ATOM 1358 C C . LEU A 1 174 ? 5.487 -24.460 -11.840 1.00 84.88 174 LEU A C 1
ATOM 1360 O O . LEU A 1 174 ? 6.700 -24.323 -11.675 1.00 84.88 174 LEU A O 1
ATOM 1364 N N . TRP A 1 175 ? 4.697 -25.081 -10.961 1.00 86.06 175 TRP A N 1
ATOM 1365 C CA . TRP A 1 175 ? 5.191 -25.705 -9.729 1.00 86.06 175 TRP A CA 1
ATOM 1366 C C . TRP A 1 175 ? 6.116 -26.888 -10.027 1.00 86.06 175 TRP A C 1
ATOM 1368 O O . TRP A 1 175 ? 7.201 -26.972 -9.458 1.00 86.06 175 TRP A O 1
ATOM 1378 N N . ASP A 1 176 ? 5.759 -27.730 -10.997 1.00 85.44 176 ASP A N 1
ATOM 1379 C CA . ASP A 1 176 ? 6.577 -28.880 -11.398 1.00 85.44 176 ASP A CA 1
ATOM 1380 C C . ASP A 1 176 ? 7.930 -28.435 -11.996 1.00 85.44 176 ASP A C 1
ATOM 1382 O O . ASP A 1 176 ? 8.984 -28.994 -11.698 1.00 85.44 176 ASP A O 1
ATOM 1386 N N . LYS A 1 177 ? 7.950 -27.333 -12.763 1.00 84.69 177 LYS A N 1
ATOM 1387 C CA . LYS A 1 177 ? 9.198 -26.718 -13.260 1.00 84.69 177 LYS A CA 1
ATOM 1388 C C . LYS A 1 177 ? 10.072 -26.153 -12.139 1.00 84.69 177 LYS A C 1
ATOM 1390 O O . LYS A 1 177 ? 11.295 -26.211 -12.264 1.00 84.69 177 LYS A O 1
ATOM 1395 N N . LEU A 1 178 ? 9.474 -25.613 -11.077 1.00 84.62 178 LEU A N 1
ATOM 1396 C CA . LEU A 1 178 ? 10.199 -25.071 -9.925 1.00 84.62 178 LEU A CA 1
ATOM 1397 C C . LEU A 1 178 ? 10.879 -26.185 -9.115 1.00 84.62 178 LEU A C 1
ATOM 1399 O O . LEU A 1 178 ? 12.057 -26.056 -8.787 1.00 84.62 178 LEU A O 1
ATOM 1403 N N . ASP A 1 179 ? 10.166 -27.284 -8.860 1.00 83.06 179 ASP A N 1
ATOM 1404 C CA . ASP A 1 179 ? 10.683 -28.423 -8.089 1.00 83.06 179 ASP A CA 1
ATOM 1405 C C . ASP A 1 179 ? 11.591 -29.352 -8.914 1.00 83.06 179 ASP A C 1
ATOM 1407 O O . ASP A 1 179 ? 12.410 -30.079 -8.355 1.00 83.06 179 ASP A O 1
ATOM 1411 N N . SER A 1 180 ? 11.514 -29.303 -10.250 1.00 78.56 180 SER A N 1
ATOM 1412 C CA . SER A 1 180 ? 12.397 -30.079 -11.136 1.00 78.56 180 SER A CA 1
ATOM 1413 C C . SER A 1 180 ? 13.854 -29.595 -11.176 1.00 78.56 180 SER A C 1
ATOM 1415 O O . SER A 1 180 ? 14.706 -30.269 -11.760 1.00 78.56 180 SER A O 1
ATOM 1417 N N . HIS A 1 181 ? 14.166 -28.430 -10.593 1.00 80.31 181 HIS A N 1
ATOM 1418 C CA . HIS A 1 181 ? 15.540 -27.936 -10.536 1.00 80.31 181 HIS A CA 1
ATOM 1419 C C . HIS A 1 181 ? 16.316 -28.631 -9.414 1.00 80.31 181 HIS A C 1
ATOM 1421 O O . HIS A 1 181 ? 16.299 -28.223 -8.254 1.00 80.31 181 HIS A O 1
ATOM 1427 N N . ASP A 1 182 ? 17.027 -29.694 -9.783 1.00 78.62 182 ASP A N 1
ATOM 1428 C CA . ASP A 1 182 ? 17.976 -30.354 -8.899 1.00 78.62 182 ASP A CA 1
ATOM 1429 C C . ASP A 1 182 ? 19.223 -29.473 -8.708 1.00 78.62 182 ASP A C 1
ATOM 1431 O O . ASP A 1 182 ? 20.089 -29.371 -9.577 1.00 78.62 182 ASP A O 1
ATOM 1435 N N . PHE A 1 183 ? 19.316 -28.813 -7.552 1.00 75.88 183 PHE A N 1
ATOM 1436 C CA . PHE A 1 183 ? 20.476 -28.001 -7.172 1.00 75.88 183 PHE A CA 1
ATOM 1437 C C . PHE A 1 183 ? 21.698 -28.841 -6.753 1.00 75.88 183 PHE A C 1
ATOM 1439 O O . PHE A 1 183 ? 22.727 -28.266 -6.396 1.00 75.88 183 PHE A O 1
ATOM 1446 N N . SER A 1 184 ? 21.629 -30.179 -6.813 1.00 75.44 184 SER A N 1
ATOM 1447 C CA . SER A 1 184 ? 22.724 -31.071 -6.404 1.00 75.44 184 SER A CA 1
ATOM 1448 C C . SER A 1 184 ? 24.010 -30.929 -7.234 1.00 75.44 184 SER A C 1
ATOM 1450 O O . SER A 1 184 ? 25.086 -31.327 -6.779 1.00 75.44 184 SER A O 1
ATOM 1452 N N . ASP A 1 185 ? 23.939 -30.311 -8.416 1.00 72.19 185 ASP A N 1
ATOM 1453 C CA . ASP A 1 185 ? 25.115 -29.998 -9.239 1.00 72.19 185 ASP A CA 1
ATOM 1454 C C . ASP A 1 185 ? 25.967 -28.842 -8.678 1.00 72.19 185 ASP A C 1
ATOM 1456 O O . ASP A 1 185 ? 27.133 -28.713 -9.050 1.00 72.19 185 ASP A O 1
ATOM 1460 N N . PHE A 1 186 ? 25.445 -28.039 -7.740 1.00 70.44 186 PHE A N 1
ATOM 1461 C CA . PHE A 1 186 ? 26.196 -26.956 -7.085 1.00 70.44 186 PHE A CA 1
ATOM 1462 C C . PHE A 1 186 ? 26.957 -27.386 -5.817 1.00 70.44 186 PHE A C 1
ATOM 1464 O O . PHE A 1 186 ? 27.768 -26.613 -5.314 1.00 70.44 186 PHE A O 1
ATOM 1471 N N . ASP A 1 187 ? 26.760 -28.611 -5.320 1.00 71.38 187 ASP A N 1
ATOM 1472 C CA . ASP A 1 187 ? 27.406 -29.111 -4.091 1.00 71.38 187 ASP A CA 1
ATOM 1473 C C . ASP A 1 187 ? 28.802 -29.742 -4.325 1.00 71.38 187 ASP A C 1
ATOM 1475 O O . ASP A 1 187 ? 29.397 -30.304 -3.402 1.00 71.38 187 ASP A O 1
ATOM 1479 N N . LYS A 1 188 ? 29.344 -29.687 -5.553 1.00 63.03 188 LYS A N 1
ATOM 1480 C CA . LYS A 1 188 ? 30.608 -30.356 -5.942 1.00 63.03 188 LYS A CA 1
ATOM 1481 C C . LYS A 1 188 ? 31.810 -29.431 -6.206 1.00 63.03 188 LYS A C 1
ATOM 1483 O O . LYS A 1 188 ? 32.742 -29.866 -6.885 1.00 63.03 188 LYS A O 1
ATOM 1488 N N . GLU A 1 189 ? 31.852 -28.224 -5.639 1.00 52.50 189 GLU A N 1
ATOM 1489 C CA . GLU A 1 189 ? 33.065 -27.370 -5.628 1.00 52.50 189 GLU A CA 1
ATOM 1490 C C . GLU A 1 189 ? 33.602 -27.066 -4.223 1.00 52.50 189 GLU A C 1
ATOM 1492 O O . GLU A 1 189 ? 32.819 -26.648 -3.340 1.00 52.50 189 GLU A O 1
#

Radius of gyration: 37.77 Å; Cα contacts (8 Å, |Δi|>4): 36; chains: 1; bounding box: 86×53×117 Å

Nearest PDB structures (foldseek):
  8ceo-assembly1_i  TM=3.156E-01  e=4.912E+00  Saccharomyces cerevisiae

Foldseek 3Di:
DDDDDDDDDPDDDPDDDDDDDPVVVVPDDDPDDDDPDDDPPVVVCVVVPPPPPPPDDPDDDDPVDDDPDDDDPDDPPPDDDDPDDPDDDPDPDPPPDPPPCPVLNVLVVVLVVLVPDPLLVVLVVCVVVVHDDDPVSVVVNVVSVVSNVVSCVVNVVPVVVVVVVVVVDPVVNVVCVVVPDDPVVVVPD